Protein AF-A0A7J3UAB7-F1 (afdb_monomer_lite)

Radius of gyration: 34.42 Å; chains: 1; bounding box: 61×31×97 Å

Foldseek 3Di:
DAWAWDDDLFWIFIADQVATPDTDGFPLALQRSLVVVLCVVVLHDDPRNCVCQVVQHEYCDCSCVPRHHHDVDDHPHDDDCVVVVRDPVSVVSSVVVNVVVVVVVVVVVVVVVVVVVVVVLVVLVVVLVVLLVVLLVLVCVQPVNPSPDDLSLVCLQPPDDGPDPDPVSVVSSVVSNVSSVVSVVSVVD

Sequence (189 aa):
MAKYLKTEWCGVFLIDENGVIDKKMFPKNAEEIAERLLAIERGNILEEEKFFEEEKPLVEDRRFSGLYEICEKIPEVEINCEKYGYDKELLREASLILTERMIEKEHGRRERRISQAIYSIDDLLKTINVLNERVYEWYGYFSEGKAKRKNLADFITHKWEIAGKEELDREEEQSLKGIAEAIIKLRDA

pLDDT: mean 86.81, std 10.44, range [52.0, 97.69]

Secondary structure (DSSP, 8-state):
---EEEEETTEEEEE-SSSEEEEEEPPS-HHHHHHHHHHHHTTPPPHHHHTTGGG--EES-GGGBTTBEE-S--------GGGGT--HHHHHHHHHHHHHHHHHHHS-HHHHHHHHHHHHHHHHHHHHHHHHHHHHHHHHHHTTTTT--TTHHHHHHHH------SHHHHHHHHHHHHHHHHHHHHH--

Structure (mmCIF, N/CA/C/O backbone):
data_AF-A0A7J3UAB7-F1
#
_entry.id   AF-A0A7J3UAB7-F1
#
loop_
_atom_site.group_PDB
_atom_site.id
_atom_site.type_symbol
_atom_site.label_atom_id
_atom_site.label_alt_id
_atom_site.label_comp_id
_atom_site.label_asym_id
_atom_site.label_entity_id
_atom_site.label_seq_id
_atom_site.pdbx_PDB_ins_code
_atom_site.Cartn_x
_atom_site.Cartn_y
_atom_site.Cartn_z
_atom_site.occupancy
_atom_site.B_iso_or_equiv
_atom_site.auth_seq_id
_atom_site.auth_comp_id
_atom_site.auth_asym_id
_atom_site.auth_atom_id
_atom_site.pdbx_PDB_model_num
ATOM 1 N N . MET A 1 1 ? -14.866 4.207 39.022 1.00 74.38 1 MET A N 1
ATOM 2 C CA . MET A 1 1 ? -13.940 3.172 38.519 1.00 74.38 1 MET A CA 1
ATOM 3 C C . MET A 1 1 ? -13.362 3.680 37.216 1.00 74.38 1 MET A C 1
ATOM 5 O O . MET A 1 1 ? -14.082 4.384 36.514 1.00 74.38 1 MET A O 1
ATOM 9 N N . ALA A 1 2 ? -12.083 3.417 36.948 1.00 87.69 2 ALA A N 1
ATOM 10 C CA . ALA A 1 2 ? -11.480 3.796 35.676 1.00 87.69 2 ALA A CA 1
ATOM 11 C C . ALA A 1 2 ? -12.146 3.001 34.546 1.00 87.69 2 ALA A C 1
ATOM 13 O O . ALA A 1 2 ? -12.427 1.814 34.710 1.00 87.69 2 ALA A O 1
ATOM 14 N N . LYS A 1 3 ? -12.442 3.681 33.439 1.00 94.31 3 LYS A N 1
ATOM 15 C CA . LYS A 1 3 ? -13.006 3.083 32.230 1.00 94.31 3 LYS A CA 1
ATOM 16 C C . LYS A 1 3 ? -11.933 3.101 31.158 1.00 94.31 3 LYS A C 1
ATOM 18 O O . LYS A 1 3 ? -11.187 4.073 31.070 1.00 94.31 3 LYS A O 1
ATOM 23 N N . TYR A 1 4 ? -11.872 2.057 30.350 1.00 95.19 4 TYR A N 1
ATOM 24 C CA . TYR A 1 4 ? -10.880 1.910 29.296 1.00 95.19 4 TYR A CA 1
ATOM 25 C C . TYR A 1 4 ? -11.569 1.644 27.966 1.00 95.19 4 TYR A C 1
ATOM 27 O O . TYR A 1 4 ? -12.616 0.995 27.929 1.00 95.19 4 TYR A O 1
ATOM 35 N N . LEU A 1 5 ? -10.980 2.131 26.877 1.00 94.75 5 LEU A N 1
ATOM 36 C CA . LEU A 1 5 ? -11.462 1.844 25.530 1.00 94.75 5 LEU A CA 1
ATOM 37 C C . LEU A 1 5 ? -10.628 0.721 24.921 1.00 94.75 5 LEU A C 1
ATOM 39 O O . LEU A 1 5 ? -9.401 0.808 24.863 1.00 94.75 5 LEU A O 1
ATOM 43 N N . LYS A 1 6 ? -11.301 -0.316 24.432 1.00 94.19 6 LYS A N 1
ATOM 44 C CA . LYS A 1 6 ? -10.683 -1.408 23.687 1.00 94.19 6 LYS A CA 1
ATOM 45 C C . LYS A 1 6 ? -11.375 -1.564 22.338 1.00 94.19 6 LYS A C 1
ATOM 47 O O . LYS A 1 6 ? -12.567 -1.862 22.277 1.00 94.19 6 LYS A O 1
ATOM 52 N N . THR A 1 7 ? -10.618 -1.380 21.262 1.00 94.25 7 THR A N 1
ATOM 53 C CA . THR A 1 7 ? -11.096 -1.575 19.888 1.00 94.25 7 THR A CA 1
ATOM 54 C C . THR A 1 7 ? -10.733 -2.980 19.418 1.00 94.25 7 THR A C 1
ATOM 56 O O . THR A 1 7 ? -9.582 -3.394 19.515 1.00 94.25 7 THR A O 1
ATOM 59 N N . GLU A 1 8 ? -11.719 -3.707 18.903 1.00 94.69 8 GLU A N 1
ATOM 60 C CA . GLU A 1 8 ? -11.568 -5.027 18.291 1.00 94.69 8 GLU A CA 1
ATOM 61 C C . GLU A 1 8 ? -12.140 -5.008 16.871 1.00 94.69 8 GLU A C 1
ATOM 63 O O . GLU A 1 8 ? -12.880 -4.103 16.483 1.00 94.69 8 GLU A O 1
ATOM 68 N N . TRP A 1 9 ? -11.848 -6.040 16.079 1.00 94.69 9 TRP A N 1
ATOM 69 C CA . TRP A 1 9 ? -12.282 -6.097 14.677 1.00 94.69 9 TRP A CA 1
ATOM 70 C C . TRP A 1 9 ? -13.809 -6.061 14.483 1.00 94.69 9 TRP A C 1
ATOM 72 O O . TRP A 1 9 ? -14.277 -5.719 13.402 1.00 94.69 9 TRP A O 1
ATOM 82 N N . CYS A 1 10 ? -14.589 -6.416 15.509 1.00 95.75 10 CYS A N 1
ATOM 83 C CA . CYS A 1 10 ? -16.051 -6.428 15.460 1.00 95.75 10 CYS A CA 1
ATOM 84 C C . CYS A 1 10 ? -16.714 -5.172 16.057 1.00 95.75 10 CYS A C 1
ATOM 86 O O . CYS A 1 10 ? -17.930 -5.001 15.922 1.00 95.75 10 CYS A O 1
ATOM 88 N N . GLY A 1 11 ? -15.962 -4.304 16.739 1.00 96.38 11 GLY A N 1
ATOM 89 C CA . GLY A 1 11 ? -16.532 -3.157 17.437 1.00 96.38 11 GLY A CA 1
ATOM 90 C C . GLY A 1 11 ? -15.606 -2.515 18.461 1.00 96.38 11 GLY A C 1
ATOM 91 O O . GLY A 1 11 ? -14.482 -2.953 18.694 1.00 96.38 11 GLY A O 1
ATOM 92 N N . VAL A 1 12 ? -16.128 -1.485 19.116 1.00 96.56 12 VAL A N 1
ATOM 93 C CA . VAL A 1 12 ? -15.464 -0.758 20.197 1.00 96.56 12 VAL A CA 1
ATOM 94 C C . VAL A 1 12 ? -16.132 -1.098 21.521 1.00 96.56 12 VAL A C 1
ATOM 96 O O . VAL A 1 12 ? -17.360 -1.136 21.620 1.00 96.56 12 VAL A O 1
ATOM 99 N N . PHE A 1 13 ? -15.324 -1.343 22.544 1.00 96.25 13 PHE A N 1
ATOM 100 C CA . PHE A 1 13 ? -15.765 -1.806 23.849 1.00 96.25 13 PHE A CA 1
ATOM 101 C C . PHE A 1 13 ? -15.263 -0.870 24.940 1.00 96.25 13 PHE A C 1
ATOM 103 O O . PHE A 1 13 ? -14.082 -0.531 24.993 1.00 96.25 13 PHE A O 1
ATOM 110 N N . LEU A 1 14 ? -16.172 -0.495 25.832 1.00 95.94 14 LEU A N 1
ATOM 111 C CA . LEU A 1 14 ? -15.862 0.200 27.067 1.00 95.94 14 LEU A CA 1
ATOM 112 C C . LEU A 1 14 ? -15.717 -0.847 28.170 1.00 95.94 14 LEU A C 1
ATOM 114 O O . LEU A 1 14 ? -16.660 -1.597 28.436 1.00 95.94 14 LEU A O 1
ATOM 118 N N . ILE A 1 15 ? -14.544 -0.924 28.790 1.00 95.38 15 ILE A N 1
ATOM 119 C CA . ILE A 1 15 ? -14.204 -1.964 29.768 1.00 95.38 15 ILE A CA 1
ATOM 120 C C . ILE A 1 15 ? -13.768 -1.363 31.109 1.00 95.38 15 ILE A C 1
ATOM 122 O O . ILE A 1 15 ? -13.308 -0.223 31.173 1.00 95.38 15 ILE A O 1
ATOM 126 N N . ASP A 1 16 ? -13.894 -2.145 32.175 1.00 93.38 16 ASP A N 1
ATOM 127 C CA . ASP A 1 16 ? -13.242 -1.934 33.471 1.00 93.38 16 ASP A CA 1
ATOM 128 C C . ASP A 1 16 ? -12.450 -3.190 33.883 1.00 93.38 16 ASP A C 1
ATOM 130 O O . ASP A 1 16 ? -12.227 -4.103 33.087 1.00 93.38 16 ASP A O 1
ATOM 134 N N . GLU A 1 17 ? -12.013 -3.243 35.142 1.00 89.19 17 GLU A N 1
ATOM 135 C CA . GLU A 1 17 ? -11.324 -4.401 35.728 1.00 89.19 17 GLU A CA 1
ATOM 136 C C . GLU A 1 17 ? -12.211 -5.657 35.838 1.00 89.19 17 GLU A C 1
ATOM 138 O O . GLU A 1 17 ? -11.691 -6.764 35.963 1.00 89.19 17 GLU A O 1
ATOM 143 N N . ASN A 1 18 ? -13.540 -5.509 35.794 1.00 88.12 18 ASN A N 1
ATOM 144 C CA . ASN A 1 18 ? -14.503 -6.601 35.946 1.00 88.12 18 ASN A CA 1
ATOM 145 C C . ASN A 1 18 ? -14.985 -7.156 34.596 1.00 88.12 18 ASN A C 1
ATOM 147 O O . ASN A 1 18 ? -15.500 -8.276 34.545 1.00 88.12 18 ASN A O 1
ATOM 151 N N . GLY A 1 19 ? -14.843 -6.395 33.508 1.00 90.81 19 GLY A N 1
ATOM 152 C CA . GLY A 1 19 ? -15.162 -6.837 32.155 1.00 90.81 19 GLY A CA 1
ATOM 153 C C . GLY A 1 19 ? -15.699 -5.724 31.258 1.00 90.81 19 GLY A C 1
ATOM 154 O O . GLY A 1 19 ? -15.292 -4.570 31.338 1.00 90.81 19 GLY A O 1
ATOM 155 N N . VAL A 1 20 ? -16.602 -6.091 30.345 1.00 94.25 20 VAL A N 1
ATOM 156 C CA . VAL A 1 20 ? -17.220 -5.154 29.393 1.00 94.25 20 VAL A CA 1
ATOM 157 C C . VAL A 1 20 ? -18.392 -4.431 30.057 1.00 94.25 20 VAL A C 1
ATOM 159 O O . VAL A 1 20 ? -19.360 -5.072 30.462 1.00 94.25 20 VAL A O 1
ATOM 162 N N . ILE A 1 21 ? -18.318 -3.101 30.105 1.00 94.81 21 ILE A N 1
ATOM 163 C CA . ILE A 1 21 ? -19.369 -2.209 30.609 1.00 94.81 21 ILE A CA 1
ATOM 164 C C . ILE A 1 21 ? -20.388 -1.923 29.504 1.00 94.81 21 ILE A C 1
ATOM 166 O O . ILE A 1 21 ? -21.590 -2.084 29.705 1.00 94.81 21 ILE A O 1
ATOM 170 N N . ASP A 1 22 ? -19.902 -1.503 28.334 1.00 95.00 22 ASP A N 1
ATOM 171 C CA . ASP A 1 22 ? -20.725 -1.133 27.183 1.00 95.00 22 ASP A CA 1
ATOM 172 C C . ASP A 1 22 ? -19.981 -1.400 25.864 1.00 95.00 22 ASP A C 1
ATOM 174 O O . ASP A 1 22 ? -18.778 -1.677 25.852 1.00 95.00 22 ASP A O 1
ATOM 178 N N . LYS A 1 23 ? -20.700 -1.381 24.739 1.00 95.62 23 LYS A N 1
ATOM 179 C CA . LYS A 1 23 ? -20.147 -1.686 23.418 1.00 95.62 23 LYS A CA 1
ATOM 180 C C . LYS A 1 23 ? -20.863 -0.964 22.284 1.00 95.62 23 LYS A C 1
ATOM 182 O O . LYS A 1 23 ? -22.089 -0.876 22.239 1.00 95.62 23 LYS A O 1
ATOM 187 N N . LYS A 1 24 ? -20.079 -0.562 21.289 1.00 96.75 24 LYS A N 1
ATOM 188 C CA . LYS A 1 24 ? -20.545 -0.056 20.005 1.00 96.75 24 LYS A CA 1
ATOM 189 C C . LYS A 1 24 ? -20.059 -0.989 18.901 1.00 96.75 24 LYS A C 1
ATOM 191 O O . LYS A 1 24 ? -18.879 -1.030 18.571 1.00 96.75 24 LYS A O 1
ATOM 196 N N . MET A 1 25 ? -20.986 -1.764 18.351 1.00 96.44 25 MET A N 1
ATOM 197 C CA . MET A 1 25 ? -20.676 -2.772 17.337 1.00 96.44 25 MET A CA 1
ATOM 198 C C . MET A 1 25 ? -20.596 -2.160 15.937 1.00 96.44 25 MET A C 1
ATOM 200 O O . MET A 1 25 ? -21.363 -1.250 15.617 1.00 96.44 25 MET A O 1
ATOM 204 N N . PHE A 1 26 ? -19.716 -2.697 15.091 1.00 96.81 26 PHE A N 1
ATOM 205 C CA . PHE A 1 26 ? -19.639 -2.316 13.678 1.00 96.81 26 PHE A CA 1
ATOM 206 C C . PHE A 1 26 ? -20.812 -2.891 12.876 1.00 96.81 26 PHE A C 1
ATOM 208 O O . PHE A 1 26 ? -21.413 -3.882 13.289 1.00 96.81 26 PHE A O 1
ATOM 215 N N . PRO A 1 27 ? -21.155 -2.344 11.702 1.00 95.81 27 PRO A N 1
ATOM 216 C CA . PRO A 1 27 ? -22.068 -3.018 10.787 1.00 95.81 27 PRO A CA 1
ATOM 217 C C . PRO A 1 27 ? -21.572 -4.438 10.474 1.00 95.81 27 PRO A C 1
ATOM 219 O O . PRO A 1 27 ? -20.384 -4.650 10.241 1.00 95.81 27 PRO A O 1
ATOM 222 N N . LYS A 1 28 ? -22.477 -5.425 10.470 1.00 95.25 28 LYS A N 1
ATOM 223 C CA . LYS A 1 28 ? -22.162 -6.825 10.124 1.00 95.25 28 LYS A CA 1
ATOM 224 C C . LYS A 1 28 ? -22.025 -7.004 8.613 1.00 95.25 28 LYS A C 1
ATOM 226 O O . LYS A 1 28 ? -22.798 -7.720 7.985 1.00 95.25 28 LYS A O 1
ATOM 231 N N . ASN A 1 29 ? -21.078 -6.286 8.037 1.00 96.62 29 ASN A N 1
ATOM 232 C CA . ASN A 1 29 ? -20.767 -6.284 6.622 1.00 96.62 29 ASN A CA 1
ATOM 233 C C . ASN A 1 29 ? -19.240 -6.227 6.471 1.00 96.62 29 ASN A C 1
ATOM 235 O O . ASN A 1 29 ? -18.570 -5.474 7.180 1.00 96.62 29 ASN A O 1
ATOM 239 N N . ALA A 1 30 ? -18.698 -7.061 5.586 1.00 97.00 30 ALA A N 1
ATOM 240 C CA . ALA A 1 30 ? -17.260 -7.238 5.451 1.00 97.00 30 ALA A CA 1
ATOM 241 C C . ALA A 1 30 ? -16.563 -5.967 4.942 1.00 97.00 30 ALA A C 1
ATOM 243 O O . ALA A 1 30 ? -15.499 -5.611 5.450 1.00 97.00 30 ALA A O 1
ATOM 244 N N . GLU A 1 31 ? -17.173 -5.249 3.997 1.00 97.06 31 GLU A N 1
ATOM 245 C CA . GLU A 1 31 ? -16.646 -3.999 3.451 1.00 97.06 31 GLU A CA 1
ATOM 246 C C . GLU A 1 31 ? -16.547 -2.911 4.524 1.00 97.06 31 GLU A C 1
ATOM 248 O O . GLU A 1 31 ? -15.501 -2.278 4.664 1.00 97.06 31 GLU A O 1
ATOM 253 N N . GLU A 1 32 ? -17.607 -2.729 5.311 1.00 97.19 32 GLU A N 1
ATOM 254 C CA . GLU A 1 32 ? -17.692 -1.761 6.411 1.00 97.19 32 GLU A CA 1
ATOM 255 C C . GLU A 1 32 ? -16.660 -2.051 7.513 1.00 97.19 32 GLU A C 1
ATOM 257 O O . GLU A 1 32 ? -16.026 -1.133 8.047 1.00 97.19 32 GLU A O 1
ATOM 262 N N . ILE A 1 33 ? -16.457 -3.327 7.851 1.00 97.44 33 ILE A N 1
ATOM 263 C CA . ILE A 1 33 ? -15.420 -3.745 8.804 1.00 97.44 33 ILE A CA 1
ATOM 264 C C . ILE A 1 33 ? -14.034 -3.455 8.220 1.00 97.44 33 ILE A C 1
ATOM 266 O O . ILE A 1 33 ? -13.197 -2.855 8.894 1.00 97.44 33 ILE A O 1
ATOM 270 N N . ALA A 1 34 ? -13.796 -3.813 6.956 1.00 97.06 34 ALA A N 1
ATOM 271 C CA . ALA A 1 34 ? -12.527 -3.553 6.286 1.00 97.06 34 ALA A CA 1
ATOM 272 C C . ALA A 1 34 ? -12.205 -2.050 6.212 1.00 97.06 34 ALA A C 1
ATOM 274 O O . ALA A 1 34 ? -11.047 -1.669 6.376 1.00 97.06 34 ALA A O 1
ATOM 275 N N . GLU A 1 35 ? -13.199 -1.178 6.001 1.00 95.94 35 GLU A N 1
ATOM 276 C CA . GLU A 1 35 ? -13.008 0.283 6.036 1.00 95.94 35 GLU A CA 1
ATOM 277 C C . GLU A 1 35 ?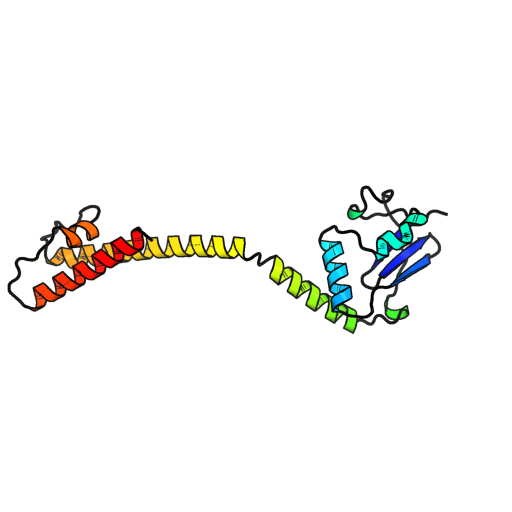 -12.540 0.779 7.402 1.00 95.94 35 GLU A C 1
ATOM 279 O O . GLU A 1 35 ? -11.617 1.592 7.477 1.00 95.94 35 GLU A O 1
ATOM 284 N N . ARG A 1 36 ? -13.126 0.262 8.483 1.00 97.00 36 ARG A N 1
ATOM 285 C CA . ARG A 1 36 ? -12.750 0.630 9.855 1.00 97.00 36 ARG A CA 1
ATOM 286 C C . ARG A 1 36 ? -11.364 0.128 10.218 1.00 97.00 36 ARG A C 1
ATOM 288 O O . ARG A 1 36 ? -10.563 0.897 10.740 1.00 97.00 36 ARG A O 1
ATOM 295 N N . LEU A 1 37 ? -11.051 -1.124 9.885 1.00 95.56 37 LEU A N 1
ATOM 296 C CA . LEU A 1 37 ? -9.712 -1.682 10.079 1.00 95.56 37 LEU A CA 1
ATOM 297 C C . LEU A 1 37 ? -8.656 -0.870 9.316 1.00 95.56 37 LEU A C 1
ATOM 299 O O . LEU A 1 37 ? -7.607 -0.542 9.866 1.00 95.56 37 LEU A O 1
ATOM 303 N N . LEU A 1 38 ? -8.965 -0.463 8.083 1.00 94.12 38 LEU A N 1
ATOM 304 C CA . LEU A 1 38 ? -8.095 0.389 7.272 1.00 94.12 38 LEU A CA 1
ATOM 305 C C . LEU A 1 38 ? -7.951 1.804 7.852 1.00 94.12 38 LEU A C 1
ATOM 307 O O . LEU A 1 38 ? -6.892 2.421 7.747 1.00 94.12 38 LEU A O 1
ATOM 311 N N . ALA A 1 39 ? -9.009 2.355 8.445 1.00 93.12 39 ALA A N 1
ATOM 312 C CA . ALA A 1 39 ? -8.953 3.643 9.126 1.00 93.12 39 ALA A CA 1
ATOM 313 C C . ALA A 1 39 ? -8.081 3.573 10.392 1.00 93.12 39 ALA A C 1
ATOM 315 O O . ALA A 1 39 ? -7.252 4.465 10.586 1.00 93.12 39 ALA A O 1
ATOM 316 N N . ILE A 1 40 ? -8.202 2.496 11.178 1.00 92.56 40 ILE A N 1
ATOM 317 C CA . ILE A 1 40 ? -7.353 2.216 12.344 1.00 92.56 40 ILE A CA 1
ATOM 318 C C . ILE A 1 40 ? -5.880 2.154 11.934 1.00 92.56 40 ILE A C 1
ATOM 320 O O . ILE A 1 40 ? -5.055 2.874 12.495 1.00 92.56 40 ILE A O 1
ATOM 324 N N . GLU A 1 41 ? -5.559 1.362 10.909 1.00 89.12 41 GLU A N 1
ATOM 325 C CA . GLU A 1 41 ? -4.196 1.211 10.383 1.00 89.12 41 GLU A CA 1
ATOM 326 C C . GLU A 1 41 ? -3.586 2.559 9.956 1.00 89.12 41 GLU A C 1
ATOM 328 O O . GLU A 1 41 ? -2.406 2.828 10.171 1.00 89.12 41 GLU A O 1
ATOM 333 N N . ARG A 1 42 ? -4.410 3.457 9.402 1.00 88.31 42 ARG A N 1
ATOM 334 C CA . ARG A 1 42 ? -3.993 4.794 8.951 1.00 88.31 42 ARG A CA 1
ATOM 335 C C . ARG A 1 42 ? -3.858 5.828 10.065 1.00 88.31 42 ARG A C 1
ATOM 337 O O . ARG A 1 42 ? -3.511 6.970 9.769 1.00 88.31 42 ARG A O 1
ATOM 344 N N . GLY A 1 43 ? -4.143 5.470 11.312 1.00 90.62 43 GLY A N 1
ATOM 345 C CA . GLY A 1 43 ? -4.081 6.409 12.425 1.00 90.62 43 GLY A CA 1
ATOM 346 C C . GLY A 1 43 ? -5.348 7.242 12.629 1.00 90.62 43 GLY A C 1
ATOM 347 O O . GLY A 1 43 ? -5.330 8.161 13.442 1.00 90.62 43 GLY A O 1
ATOM 348 N N . ASN A 1 44 ? -6.436 6.956 11.910 1.00 92.19 44 ASN A N 1
ATOM 349 C CA . ASN A 1 44 ? -7.688 7.693 12.065 1.00 92.19 44 ASN A CA 1
ATOM 350 C C . ASN A 1 44 ? -8.468 7.192 13.288 1.00 92.19 44 ASN A C 1
ATOM 352 O O . ASN A 1 44 ? -8.383 6.017 13.654 1.00 92.19 44 ASN A O 1
ATOM 356 N N . ILE A 1 45 ? -9.256 8.092 13.878 1.00 93.06 45 ILE A N 1
ATOM 357 C CA . ILE A 1 45 ? -10.189 7.794 14.970 1.00 93.06 45 ILE A CA 1
ATOM 358 C C . ILE A 1 45 ? -11.559 7.474 14.366 1.00 93.06 45 ILE A C 1
ATOM 360 O O . ILE A 1 45 ? -12.062 8.239 13.537 1.00 93.06 45 ILE A O 1
ATOM 364 N N . LEU A 1 46 ? -12.156 6.358 14.777 1.00 94.69 46 LEU A N 1
ATOM 365 C CA . LEU A 1 46 ? -13.464 5.902 14.309 1.00 94.69 46 LEU A CA 1
ATOM 366 C C . LEU A 1 46 ? -14.614 6.651 14.995 1.00 94.69 46 LEU A C 1
ATOM 368 O O . LEU A 1 46 ? -14.494 7.126 16.124 1.00 94.69 46 LEU A O 1
ATOM 372 N N . GLU A 1 47 ? -15.776 6.693 14.346 1.00 93.56 47 GLU A N 1
ATOM 373 C CA . GLU A 1 47 ? -16.993 7.260 14.947 1.00 93.56 47 GLU A CA 1
ATOM 374 C C . GLU A 1 47 ? -17.487 6.416 16.133 1.00 93.56 47 GLU A C 1
ATOM 376 O O . GLU A 1 47 ? -17.968 6.951 17.130 1.00 93.56 47 GLU A O 1
ATOM 381 N N . GLU A 1 48 ? -17.312 5.094 16.078 1.00 94.50 48 GLU A N 1
ATOM 382 C CA . GLU A 1 48 ? -17.618 4.200 17.194 1.00 94.50 48 GLU A CA 1
ATOM 383 C C . GLU A 1 48 ? -16.693 4.404 18.399 1.00 94.50 48 GLU A C 1
ATOM 385 O O . GLU A 1 48 ? -17.100 4.125 19.523 1.00 94.50 48 GLU A O 1
ATOM 390 N N . GLU A 1 49 ? -15.473 4.904 18.182 1.00 93.81 49 GLU A N 1
ATOM 391 C CA . GLU A 1 49 ? -14.553 5.259 19.267 1.00 93.81 49 GLU A CA 1
ATOM 392 C C . GLU A 1 49 ? -15.008 6.565 19.932 1.00 93.81 49 GLU A C 1
ATOM 394 O O . GLU A 1 49 ? -15.130 6.621 21.155 1.00 93.81 49 GLU A O 1
ATOM 399 N N . LYS A 1 50 ? -15.394 7.570 19.131 1.00 92.88 50 LYS A N 1
ATOM 400 C CA . LYS A 1 50 ? -15.947 8.846 19.623 1.00 92.88 50 LYS A CA 1
ATOM 401 C C . LYS A 1 50 ? -17.266 8.693 20.376 1.00 92.88 50 LYS A C 1
ATOM 403 O O . LYS A 1 50 ? -17.576 9.518 21.229 1.00 92.88 50 LYS A O 1
ATOM 408 N N . PHE A 1 51 ? -18.037 7.639 20.104 1.00 93.25 51 PHE A N 1
ATOM 409 C CA . PHE A 1 51 ? -19.289 7.360 20.814 1.00 93.25 51 PHE A CA 1
ATOM 410 C C . PHE A 1 51 ? -19.116 7.330 22.345 1.00 93.25 51 PHE A C 1
ATOM 412 O O . PHE A 1 51 ? -20.044 7.677 23.070 1.00 93.25 51 PHE A O 1
ATOM 419 N N . PHE A 1 52 ? -17.928 6.965 22.834 1.00 93.06 52 PHE A N 1
ATOM 420 C CA . PHE A 1 52 ? -17.611 6.888 24.261 1.00 93.06 52 PHE A CA 1
ATOM 421 C C . PHE A 1 52 ? -16.892 8.131 24.811 1.00 93.06 52 PHE A C 1
ATOM 423 O O . PHE A 1 52 ? -16.326 8.081 25.900 1.00 93.06 52 PHE A O 1
ATOM 430 N N . GLU A 1 53 ? -16.898 9.259 24.098 1.00 90.12 53 GLU A N 1
ATOM 431 C CA . GLU A 1 53 ? -16.163 10.463 24.506 1.00 90.12 53 GLU A CA 1
ATOM 432 C C . GLU A 1 53 ? -16.616 11.035 25.858 1.00 90.12 53 GLU A C 1
ATOM 434 O O . GLU A 1 53 ? -15.779 11.428 26.674 1.00 90.12 53 GLU A O 1
ATOM 439 N N . GLU A 1 54 ? -17.921 11.008 26.147 1.00 89.75 54 GLU A N 1
ATOM 440 C CA . GLU A 1 54 ? -18.471 11.484 27.427 1.00 89.75 54 GLU A CA 1
ATOM 441 C C . GLU A 1 54 ? -17.948 10.689 28.631 1.00 89.75 54 GLU A C 1
ATOM 443 O O . GLU A 1 54 ? -17.827 11.229 29.734 1.00 89.75 54 GLU A O 1
ATOM 448 N N . GLU A 1 55 ? -17.585 9.425 28.409 1.00 90.19 55 GLU A N 1
ATOM 449 C CA . GLU A 1 55 ? -17.099 8.516 29.444 1.00 90.19 55 GLU A CA 1
ATOM 450 C C . GLU A 1 55 ? -15.631 8.742 29.802 1.00 90.19 55 GLU A C 1
ATOM 452 O O . GLU A 1 55 ? -15.160 8.199 30.804 1.00 90.19 55 GLU A O 1
ATOM 457 N N . LYS A 1 56 ? -14.923 9.555 29.003 1.00 90.56 56 LYS A N 1
ATOM 458 C CA . LYS A 1 56 ? -13.500 9.891 29.158 1.00 90.56 56 LYS A CA 1
ATOM 459 C C . LYS A 1 56 ? -12.638 8.653 29.448 1.00 90.56 56 LYS A C 1
ATOM 461 O O . LYS A 1 56 ? -11.985 8.594 30.495 1.00 90.56 56 LYS A O 1
ATOM 466 N N . PRO A 1 57 ? -12.663 7.640 28.563 1.00 92.88 57 PRO A N 1
ATOM 467 C CA . PRO A 1 57 ? -11.929 6.410 28.788 1.00 92.88 57 PRO A CA 1
ATOM 468 C C . PRO A 1 57 ? -10.417 6.638 28.712 1.00 92.88 57 PRO A C 1
ATOM 470 O O . PRO A 1 57 ? -9.932 7.482 27.960 1.00 92.88 57 PRO A O 1
ATOM 473 N N . LEU A 1 58 ? -9.675 5.827 29.459 1.00 92.56 58 LEU A N 1
ATOM 474 C CA . LEU A 1 58 ? -8.237 5.668 29.301 1.00 92.56 58 LEU A CA 1
ATOM 475 C C . LEU A 1 58 ? -7.946 4.761 28.105 1.00 92.56 58 LEU A C 1
ATOM 477 O O . LEU A 1 58 ? -8.640 3.765 27.875 1.00 92.56 58 LEU A O 1
ATOM 481 N N . VAL A 1 59 ? -6.903 5.091 27.354 1.00 92.94 59 VAL A N 1
ATOM 482 C CA . VAL A 1 59 ? -6.531 4.359 26.139 1.00 92.94 59 VAL A CA 1
ATOM 483 C C . VAL A 1 59 ? -5.038 4.074 26.098 1.00 92.94 59 VAL A C 1
ATOM 485 O O . VAL A 1 59 ? -4.227 4.882 26.535 1.00 92.94 59 VAL A O 1
ATOM 488 N N . GLU A 1 60 ? -4.655 2.922 25.560 1.00 90.75 60 GLU A N 1
ATOM 489 C CA . GLU A 1 60 ? -3.241 2.577 25.340 1.00 90.75 60 GLU A CA 1
ATOM 490 C C . GLU A 1 60 ? -2.744 3.061 23.968 1.00 90.75 60 GLU A C 1
ATOM 492 O O . GLU A 1 60 ? -1.572 3.389 23.780 1.00 90.75 60 GLU A O 1
ATOM 497 N N . ASP A 1 61 ? -3.652 3.144 22.995 1.00 87.94 61 ASP A N 1
ATOM 498 C CA . ASP A 1 61 ? -3.314 3.480 21.620 1.00 87.94 61 ASP A CA 1
ATOM 499 C C . ASP A 1 61 ? -2.987 4.975 21.460 1.00 87.94 61 ASP A C 1
ATOM 501 O O . ASP A 1 61 ? -3.782 5.869 21.761 1.00 87.94 61 ASP A O 1
ATOM 505 N N . ARG A 1 62 ? -1.799 5.254 20.916 1.00 87.56 62 ARG A N 1
ATOM 506 C CA . ARG A 1 62 ? -1.306 6.616 20.682 1.00 87.56 62 ARG A CA 1
ATOM 507 C C . ARG A 1 62 ? -2.120 7.390 19.648 1.00 87.56 62 ARG A C 1
ATOM 509 O O . ARG A 1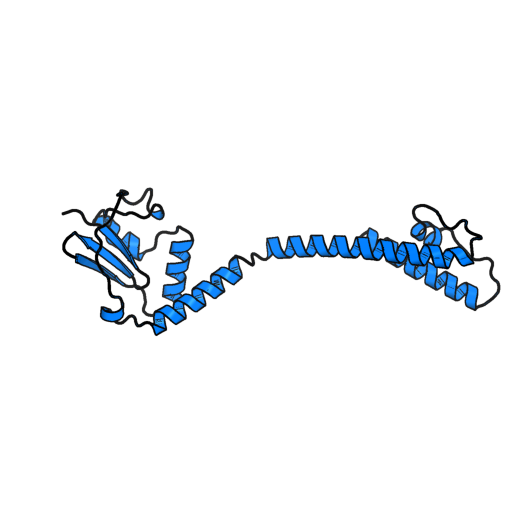 62 ? -2.028 8.617 19.644 1.00 87.56 62 ARG A O 1
ATOM 516 N N . ARG A 1 63 ? -2.911 6.725 18.794 1.00 90.31 63 ARG A N 1
ATOM 517 C CA . ARG A 1 63 ? -3.805 7.383 17.818 1.00 90.31 63 ARG A CA 1
ATOM 518 C C . ARG A 1 63 ? -4.774 8.364 18.479 1.00 90.31 63 ARG A C 1
ATOM 520 O O . ARG A 1 63 ? -5.170 9.344 17.861 1.00 90.31 63 ARG A O 1
ATOM 527 N N . PHE A 1 64 ? -5.104 8.139 19.746 1.00 88.94 64 PHE A N 1
ATOM 528 C CA . PHE A 1 64 ? -5.985 9.002 20.526 1.00 88.94 64 PHE A CA 1
ATOM 529 C C . PHE A 1 64 ? -5.280 10.183 21.200 1.00 88.94 64 PHE A C 1
ATOM 531 O O . PHE A 1 64 ? -5.914 10.894 21.982 1.00 88.94 64 PHE A O 1
ATOM 538 N N . SER A 1 65 ? -3.987 10.405 20.938 1.00 80.31 65 SER A N 1
ATOM 539 C CA . SER A 1 65 ? -3.245 11.533 21.501 1.00 80.31 65 SER A CA 1
ATOM 540 C C . SER A 1 65 ? -3.941 12.851 21.142 1.00 80.31 65 SER A C 1
ATOM 542 O O . SER A 1 65 ? -3.961 13.265 19.985 1.00 80.31 65 SER A O 1
ATOM 544 N N . GLY A 1 66 ? -4.557 13.486 22.144 1.00 82.25 66 GLY A N 1
ATOM 545 C CA . GLY A 1 66 ? -5.337 14.720 21.997 1.00 82.25 66 GLY A CA 1
ATOM 546 C C . GLY A 1 66 ? -6.849 14.568 22.200 1.00 82.25 66 GLY A C 1
ATOM 547 O O . GLY A 1 66 ? -7.498 15.580 22.446 1.00 82.25 66 GLY A O 1
ATOM 548 N N . LEU A 1 67 ? -7.395 13.346 22.155 1.00 86.00 67 LEU A N 1
ATOM 549 C CA . LEU A 1 67 ? -8.810 13.070 22.444 1.00 86.00 67 LEU A CA 1
ATOM 550 C C . LEU A 1 67 ? -9.003 12.437 23.829 1.00 86.00 67 LEU A C 1
ATOM 552 O O . LEU A 1 67 ? -9.880 12.854 24.581 1.00 86.00 67 LEU A O 1
ATOM 556 N N . TYR A 1 68 ? -8.154 11.469 24.183 1.00 90.19 68 TYR A N 1
ATOM 557 C CA . TYR A 1 68 ? -8.234 10.731 25.446 1.00 90.19 68 TYR A CA 1
ATOM 558 C C . TYR A 1 68 ? -6.912 10.760 26.215 1.00 90.19 68 TYR A C 1
ATOM 560 O O . TYR A 1 68 ? -5.847 11.039 25.658 1.00 90.19 68 TYR A O 1
ATOM 568 N N . GLU A 1 69 ? -6.989 10.474 27.516 1.00 88.94 69 GLU A N 1
ATOM 569 C CA . GLU A 1 69 ? -5.811 10.318 28.366 1.00 88.94 69 GLU A CA 1
ATOM 570 C C . GLU A 1 69 ? -5.168 8.946 28.121 1.00 88.94 69 GLU A C 1
ATOM 572 O O . GLU A 1 69 ? -5.835 7.908 28.135 1.00 88.94 69 GLU A O 1
ATOM 577 N N . ILE A 1 70 ? -3.858 8.956 27.860 1.00 91.50 70 ILE A N 1
ATOM 578 C CA . ILE A 1 70 ? -3.101 7.748 27.531 1.00 91.50 70 ILE A CA 1
ATOM 579 C C . ILE A 1 70 ? -2.647 7.064 28.822 1.00 91.50 70 ILE A C 1
ATOM 581 O O . ILE A 1 70 ? -2.048 7.704 29.686 1.00 91.50 70 ILE A O 1
ATOM 585 N N . CYS A 1 71 ? -2.873 5.756 28.927 1.00 91.19 71 CYS A N 1
ATOM 586 C CA . CYS A 1 71 ? -2.368 4.918 30.013 1.00 91.19 71 CYS A CA 1
ATOM 587 C C . CYS A 1 71 ? -1.315 3.918 29.515 1.00 91.19 71 CYS A C 1
ATOM 589 O O . CYS A 1 71 ? -1.295 3.560 28.341 1.00 91.19 71 CYS A O 1
ATOM 591 N N . GLU A 1 72 ? -0.463 3.426 30.420 1.00 87.69 72 GLU A N 1
ATOM 592 C CA . GLU A 1 72 ? 0.567 2.434 30.068 1.00 87.69 72 GLU A CA 1
ATOM 593 C C . GLU A 1 72 ? -0.013 1.072 29.680 1.00 87.69 72 GLU A C 1
ATOM 595 O O . GLU A 1 72 ? 0.567 0.385 28.846 1.00 87.69 72 GLU A O 1
ATOM 600 N N . LYS A 1 73 ? -1.126 0.664 30.303 1.00 88.81 73 LYS A N 1
ATOM 601 C CA . LYS A 1 73 ? -1.742 -0.642 30.066 1.00 88.81 73 LYS A CA 1
ATOM 602 C C . LYS A 1 73 ? -3.232 -0.622 30.399 1.00 88.81 73 LYS A C 1
ATOM 604 O O . LYS A 1 73 ? -3.614 -0.163 31.476 1.00 88.81 73 LYS A O 1
ATOM 609 N N . ILE A 1 74 ? -4.053 -1.174 29.506 1.00 90.81 74 ILE A N 1
ATOM 610 C CA . ILE A 1 74 ? -5.471 -1.459 29.777 1.00 90.81 74 ILE A CA 1
ATOM 611 C C . ILE A 1 74 ? -5.651 -2.858 30.406 1.00 90.81 74 ILE A C 1
ATOM 613 O O . ILE A 1 74 ? -4.815 -3.742 30.187 1.00 90.81 74 ILE A O 1
ATOM 617 N N . PRO A 1 75 ? -6.732 -3.109 31.168 1.00 90.44 75 PRO A N 1
ATOM 618 C CA . PRO A 1 75 ? -7.048 -4.443 31.675 1.00 90.44 75 PRO A CA 1
ATOM 619 C C . PRO A 1 75 ? -7.170 -5.487 30.555 1.00 90.44 75 PRO A C 1
ATOM 621 O O . PRO A 1 75 ? -7.781 -5.245 29.511 1.00 90.44 75 PRO A O 1
ATOM 624 N N . GLU A 1 76 ? -6.626 -6.684 30.787 1.00 88.38 76 GLU A N 1
ATOM 625 C CA . GLU A 1 76 ? -6.743 -7.810 29.856 1.00 88.38 76 GLU A CA 1
ATOM 626 C C . GLU A 1 76 ? -8.134 -8.448 29.962 1.00 88.38 76 GLU A C 1
ATOM 628 O O . GLU A 1 76 ? -8.352 -9.423 30.678 1.00 88.38 76 GLU A O 1
ATOM 633 N N . VAL A 1 77 ? -9.094 -7.877 29.235 1.00 89.69 77 VAL A N 1
ATOM 634 C CA . VAL A 1 77 ? -10.448 -8.425 29.092 1.00 89.69 77 VAL A CA 1
ATOM 635 C C . VAL A 1 77 ? -10.552 -9.175 27.766 1.00 89.69 77 VAL A C 1
ATOM 637 O O . VAL A 1 77 ? -10.352 -8.597 26.691 1.00 89.69 77 VAL A O 1
ATOM 640 N N . GLU A 1 78 ? -10.869 -10.469 27.828 1.00 88.25 78 GLU A N 1
ATOM 641 C CA . GLU A 1 78 ? -11.114 -11.285 26.638 1.00 88.25 78 GLU A CA 1
ATOM 642 C C . GLU A 1 78 ? -12.466 -10.919 26.012 1.00 88.25 78 GLU A C 1
ATOM 644 O O . GLU A 1 78 ? -13.526 -11.043 26.633 1.00 88.25 78 GLU A O 1
ATOM 649 N N . ILE A 1 79 ? -12.435 -10.480 24.754 1.00 90.38 79 ILE A N 1
ATOM 650 C CA . ILE A 1 79 ? -13.625 -10.103 23.995 1.00 90.38 79 ILE A CA 1
ATOM 651 C C . ILE A 1 79 ? -13.823 -11.137 22.896 1.00 90.38 79 ILE A C 1
ATOM 653 O O . ILE A 1 79 ? -13.065 -11.211 21.934 1.00 90.38 79 ILE A O 1
ATOM 657 N N . ASN A 1 80 ? -14.874 -11.942 23.035 1.00 91.69 80 ASN A N 1
ATOM 658 C CA . ASN A 1 80 ? -15.234 -12.922 22.021 1.00 91.69 80 ASN A CA 1
ATOM 659 C C . ASN A 1 80 ? -16.304 -12.342 21.082 1.00 91.69 80 ASN A C 1
ATOM 661 O O . ASN A 1 80 ? -17.481 -12.270 21.439 1.00 91.69 80 ASN A O 1
ATOM 665 N N . CYS A 1 81 ? -15.886 -11.965 19.872 1.00 92.06 81 CYS A N 1
ATOM 666 C CA . CYS A 1 81 ? -16.757 -11.424 18.827 1.00 92.06 81 CYS A CA 1
ATOM 667 C C . CYS A 1 81 ? -17.853 -12.407 18.358 1.00 92.06 81 CYS A C 1
ATOM 669 O O . CYS A 1 81 ? -18.954 -11.967 18.012 1.00 92.06 81 CYS A O 1
ATOM 671 N N . GLU A 1 82 ? -17.629 -13.726 18.436 1.00 92.50 82 GLU A N 1
ATOM 672 C CA . GLU A 1 82 ? -18.634 -14.736 18.061 1.00 92.50 82 GLU A CA 1
ATOM 673 C C . GLU A 1 82 ? -19.875 -14.653 18.961 1.00 92.50 82 GLU A C 1
ATOM 675 O O . GLU A 1 82 ? -20.998 -14.825 18.484 1.00 92.50 82 GLU A O 1
ATOM 680 N N . LYS A 1 83 ? -19.712 -14.270 20.240 1.00 92.62 83 LYS A N 1
ATOM 681 C CA . LYS A 1 83 ? -20.839 -14.049 21.172 1.00 92.62 83 LYS A CA 1
ATOM 682 C C . LYS A 1 83 ? -21.776 -12.925 20.721 1.00 92.62 83 LYS A C 1
ATOM 684 O O . LYS A 1 83 ? -22.928 -12.884 21.143 1.00 92.62 83 LYS A O 1
ATOM 689 N N . TYR A 1 84 ? -21.302 -12.028 19.859 1.00 91.75 84 TYR A N 1
ATOM 690 C CA . TYR A 1 84 ? -22.087 -10.934 19.288 1.00 91.75 84 TYR A CA 1
ATOM 691 C C . TYR A 1 84 ? -22.580 -11.242 17.865 1.00 91.75 84 TYR A C 1
ATOM 693 O O . TYR A 1 84 ? -23.153 -10.380 17.193 1.00 91.75 84 TYR A O 1
ATOM 701 N N . GLY A 1 85 ? -22.398 -12.483 17.405 1.00 92.50 85 GLY A N 1
ATOM 702 C CA . GLY A 1 85 ? -22.788 -12.956 16.081 1.00 92.50 85 GLY A CA 1
ATOM 703 C C . GLY A 1 85 ? -21.902 -12.410 14.966 1.00 92.50 85 GLY A C 1
ATOM 704 O O . GLY A 1 85 ? -22.432 -12.077 13.908 1.00 92.50 85 GLY A O 1
ATOM 705 N N . TYR A 1 86 ? -20.607 -12.251 15.243 1.00 95.75 86 TYR A N 1
ATOM 706 C CA . TYR A 1 86 ? -19.564 -12.014 14.250 1.00 95.75 86 TYR A CA 1
ATOM 707 C C . TYR A 1 86 ? -18.761 -13.301 14.127 1.00 95.75 86 TYR A C 1
ATOM 709 O O . TYR A 1 86 ? -17.988 -13.643 15.022 1.00 95.75 86 TYR A O 1
ATOM 717 N N . ASP A 1 87 ? -19.003 -14.048 13.059 1.00 94.31 87 ASP A N 1
ATOM 718 C CA . ASP A 1 87 ? -18.319 -15.310 12.823 1.00 94.31 87 ASP A CA 1
ATOM 719 C C . ASP A 1 87 ? -16.945 -15.109 12.164 1.00 94.31 87 ASP A C 1
ATOM 721 O O . ASP A 1 87 ? -16.555 -14.015 11.745 1.00 94.31 87 ASP A O 1
ATOM 725 N N . LYS A 1 88 ? -16.181 -16.198 12.091 1.00 93.81 88 LYS A N 1
ATOM 726 C CA . LYS A 1 88 ? -14.848 -16.198 11.482 1.00 93.81 88 LYS A CA 1
ATOM 727 C C . LYS A 1 88 ? -14.877 -16.006 9.967 1.00 93.81 88 LYS A C 1
ATOM 729 O O . LYS A 1 88 ? -13.880 -15.541 9.421 1.00 93.81 88 LYS A O 1
ATOM 734 N N . GLU A 1 89 ? -15.975 -16.351 9.295 1.00 96.19 89 GLU A N 1
ATOM 735 C CA . GLU A 1 89 ? -16.096 -16.142 7.848 1.00 96.19 89 GLU A CA 1
ATOM 736 C C . GLU A 1 89 ? -16.169 -14.651 7.526 1.00 96.19 89 GLU A C 1
ATOM 738 O O . GLU A 1 89 ? -15.444 -14.187 6.650 1.00 96.19 89 GLU A O 1
ATOM 743 N N . LEU A 1 90 ? -16.925 -13.883 8.310 1.00 96.50 90 LEU A N 1
ATOM 744 C CA . LEU A 1 90 ? -17.005 -12.432 8.182 1.00 96.50 90 LEU A CA 1
ATOM 745 C C . LEU A 1 90 ? -15.643 -11.761 8.411 1.00 96.50 90 LEU A C 1
ATOM 747 O O . LEU A 1 90 ? -15.252 -10.874 7.652 1.00 96.50 90 LEU A O 1
ATOM 751 N N . LEU A 1 91 ? -14.887 -12.202 9.425 1.00 96.12 91 LEU A N 1
ATOM 752 C CA . LEU A 1 91 ? -13.523 -11.710 9.649 1.00 96.12 91 LEU A CA 1
ATOM 753 C C . LEU A 1 91 ? -12.606 -12.045 8.469 1.00 96.12 91 LEU A C 1
ATOM 755 O O . LEU A 1 91 ? -11.812 -11.203 8.045 1.00 96.12 91 LEU A O 1
ATOM 759 N N . ARG A 1 92 ? -12.701 -13.266 7.932 1.00 97.06 92 ARG A N 1
ATOM 760 C CA . ARG A 1 92 ? -11.901 -13.697 6.782 1.00 97.06 92 ARG A CA 1
ATOM 761 C C . ARG A 1 92 ? -12.202 -12.833 5.560 1.00 97.06 92 ARG A C 1
ATOM 763 O O . ARG A 1 92 ? -11.269 -12.372 4.909 1.00 97.06 92 ARG A O 1
ATOM 770 N N . GLU A 1 93 ? -13.476 -12.592 5.272 1.00 97.69 93 GLU A N 1
ATOM 771 C CA . GLU A 1 93 ? -13.919 -11.755 4.157 1.00 97.69 93 GLU A CA 1
ATOM 772 C C . GLU A 1 93 ? -13.427 -10.308 4.305 1.00 97.69 93 GLU A C 1
ATOM 774 O O . GLU A 1 93 ? -12.764 -9.789 3.406 1.00 97.69 93 GLU A O 1
ATOM 779 N N . ALA A 1 94 ? -13.620 -9.693 5.478 1.00 97.44 94 ALA A N 1
ATOM 780 C CA . ALA A 1 94 ? -13.131 -8.342 5.756 1.00 97.44 94 ALA A CA 1
ATOM 781 C C . ALA A 1 94 ? -11.599 -8.237 5.638 1.00 97.44 94 ALA A C 1
ATOM 783 O O . ALA A 1 94 ? -11.072 -7.251 5.121 1.00 97.44 94 ALA A O 1
ATOM 784 N N . SER A 1 95 ? -10.873 -9.269 6.076 1.00 95.94 95 SER A N 1
ATOM 785 C CA . SER A 1 95 ? -9.407 -9.316 5.996 1.00 95.94 95 SER A CA 1
ATOM 786 C C . SER A 1 95 ? -8.906 -9.401 4.551 1.00 95.94 95 SER A C 1
ATOM 788 O O . SER A 1 95 ? -7.895 -8.780 4.212 1.00 95.94 95 SER A O 1
ATOM 790 N N . LEU A 1 96 ? -9.611 -10.138 3.682 1.00 96.75 96 LEU A N 1
ATOM 791 C CA . LEU A 1 96 ? -9.289 -10.205 2.253 1.00 96.75 96 LEU A CA 1
ATOM 792 C C . LEU A 1 96 ? -9.486 -8.839 1.584 1.00 96.75 96 LEU A C 1
ATOM 794 O O . LEU A 1 96 ? -8.577 -8.365 0.904 1.00 96.75 96 LEU A O 1
ATOM 798 N N . ILE A 1 97 ? -10.615 -8.177 1.853 1.00 96.50 97 ILE A N 1
ATOM 799 C CA . ILE A 1 97 ? -10.922 -6.837 1.326 1.00 96.50 97 ILE A CA 1
ATOM 800 C C . ILE A 1 97 ? -9.895 -5.806 1.812 1.00 96.50 97 ILE A C 1
ATOM 802 O O . ILE A 1 97 ? -9.402 -4.991 1.029 1.00 96.50 97 ILE A O 1
ATOM 806 N N . LEU A 1 98 ? -9.542 -5.834 3.102 1.00 95.06 98 LEU A N 1
ATOM 807 C CA . LEU A 1 98 ? -8.504 -4.971 3.668 1.00 95.06 98 LEU A CA 1
ATOM 808 C C . LEU A 1 98 ? -7.173 -5.158 2.933 1.00 95.06 98 LEU A C 1
ATOM 810 O O . LEU A 1 98 ? -6.571 -4.179 2.495 1.00 95.06 98 LEU A O 1
ATOM 814 N N . THR A 1 99 ? -6.745 -6.410 2.762 1.00 90.94 99 THR A N 1
ATOM 815 C CA . THR A 1 99 ? -5.483 -6.747 2.092 1.00 90.94 99 THR A CA 1
ATOM 816 C C . THR A 1 99 ? -5.457 -6.231 0.655 1.00 90.94 99 THR A C 1
ATOM 818 O O . THR A 1 99 ? -4.478 -5.610 0.243 1.00 90.94 99 THR A O 1
ATOM 821 N N . GLU A 1 100 ? -6.538 -6.430 -0.101 1.00 89.81 100 GLU A N 1
ATOM 822 C CA . GLU A 1 100 ? -6.659 -5.926 -1.471 1.00 89.81 100 GLU A CA 1
ATOM 823 C C . GLU A 1 100 ? -6.523 -4.397 -1.517 1.00 89.81 100 GLU A C 1
ATOM 825 O O . GLU A 1 100 ? -5.697 -3.865 -2.261 1.00 89.81 100 GLU A O 1
ATOM 830 N N . ARG A 1 101 ? -7.230 -3.681 -0.636 1.00 88.81 101 ARG A N 1
ATOM 831 C CA . ARG A 1 101 ? -7.165 -2.212 -0.545 1.00 88.81 101 ARG A CA 1
ATOM 832 C C . ARG A 1 101 ? -5.788 -1.693 -0.128 1.00 88.81 101 ARG A C 1
ATOM 834 O O . ARG A 1 101 ? -5.368 -0.630 -0.594 1.00 88.81 101 ARG A O 1
ATOM 841 N N . MET A 1 102 ? -5.080 -2.407 0.748 1.00 83.56 102 MET A N 1
ATOM 842 C CA . MET A 1 102 ? -3.702 -2.072 1.121 1.00 83.56 102 MET A CA 1
ATOM 843 C C . MET A 1 102 ? -2.762 -2.233 -0.080 1.00 83.56 102 MET A C 1
ATOM 845 O O . MET A 1 102 ? -1.990 -1.320 -0.370 1.00 83.56 102 MET A O 1
ATOM 849 N N . ILE A 1 103 ? -2.887 -3.329 -0.838 1.00 80.06 103 ILE A N 1
ATOM 850 C CA . ILE A 1 103 ? -2.097 -3.580 -2.054 1.00 80.06 103 ILE A CA 1
ATOM 851 C C . ILE A 1 103 ? -2.363 -2.512 -3.120 1.00 80.06 103 ILE A C 1
ATOM 853 O O . ILE A 1 103 ? -1.420 -1.985 -3.710 1.00 80.06 103 ILE A O 1
ATOM 857 N N . GLU A 1 104 ? -3.623 -2.149 -3.363 1.00 76.38 104 GLU A N 1
ATOM 858 C CA . GLU A 1 104 ? -3.976 -1.109 -4.336 1.00 76.38 104 GLU A CA 1
ATOM 859 C C . GLU A 1 104 ? -3.377 0.262 -3.987 1.00 76.38 104 GLU A C 1
ATOM 861 O O . GLU A 1 104 ? -3.012 1.028 -4.886 1.00 76.38 104 GLU A O 1
ATOM 866 N N . LYS A 1 105 ? -3.256 0.573 -2.690 1.00 67.50 105 LYS A N 1
ATOM 867 C CA . LYS A 1 105 ? -2.710 1.844 -2.199 1.00 67.50 105 LYS A CA 1
ATOM 868 C C . LYS A 1 105 ? -1.179 1.866 -2.173 1.00 67.50 105 LYS A C 1
ATOM 870 O O . LYS A 1 105 ? -0.607 2.875 -2.582 1.00 67.50 105 LYS A O 1
ATOM 875 N N . GLU A 1 106 ? -0.536 0.787 -1.721 1.00 61.28 106 GLU A N 1
ATOM 876 C CA . GLU A 1 106 ? 0.931 0.620 -1.699 1.00 61.28 106 GLU A CA 1
ATOM 877 C C . GLU A 1 106 ? 1.510 0.460 -3.106 1.00 61.28 106 GLU A C 1
ATOM 879 O O . GLU A 1 106 ? 2.589 0.960 -3.421 1.00 61.28 106 GLU A O 1
ATOM 884 N N . HIS A 1 107 ? 0.729 -0.073 -4.046 1.00 52.00 107 HIS A N 1
ATOM 885 C CA . HIS A 1 107 ? 0.918 0.202 -5.467 1.00 52.00 107 HIS A CA 1
ATOM 886 C C . HIS A 1 107 ? 0.498 1.630 -5.823 1.00 52.00 107 HIS A C 1
ATOM 888 O O . HIS A 1 107 ? -0.168 1.870 -6.836 1.00 52.00 107 HIS A O 1
ATOM 894 N N . GLY A 1 108 ? 0.937 2.598 -5.016 1.00 55.50 108 GLY A N 1
ATOM 895 C CA . GLY A 1 108 ? 0.814 4.017 -5.249 1.00 55.50 108 GLY A CA 1
ATOM 896 C C . GLY A 1 108 ? 1.375 4.281 -6.628 1.00 55.50 108 GLY A C 1
ATOM 897 O O . GLY A 1 108 ? 2.586 4.325 -6.841 1.00 55.50 108 GLY A O 1
ATOM 898 N N . ARG A 1 109 ? 0.465 4.406 -7.599 1.00 57.38 109 ARG A N 1
ATOM 899 C CA . ARG A 1 109 ? 0.762 4.376 -9.034 1.00 57.38 109 ARG A CA 1
ATOM 900 C C . ARG A 1 109 ? 1.900 5.329 -9.406 1.00 57.38 109 ARG A C 1
ATOM 902 O O . ARG A 1 109 ? 2.540 5.133 -10.423 1.00 57.38 109 ARG A O 1
ATOM 909 N N . ARG A 1 110 ? 2.160 6.367 -8.604 1.00 56.75 110 ARG A N 1
ATOM 910 C CA . ARG A 1 110 ? 3.231 7.343 -8.808 1.00 56.75 110 ARG A CA 1
ATOM 911 C C . ARG A 1 110 ? 4.633 6.747 -8.703 1.00 56.75 110 ARG A C 1
ATOM 913 O O . ARG A 1 110 ? 5.391 6.964 -9.637 1.00 56.75 110 ARG A O 1
ATOM 920 N N . GLU A 1 111 ? 4.971 6.009 -7.652 1.00 62.50 111 GLU A N 1
ATOM 921 C CA . GLU A 1 111 ? 6.333 5.474 -7.495 1.00 62.50 111 GLU A CA 1
ATOM 922 C C . GLU A 1 111 ? 6.618 4.412 -8.549 1.00 62.50 111 GLU A C 1
ATOM 924 O O . GLU A 1 111 ? 7.590 4.530 -9.289 1.00 62.50 111 GLU A O 1
ATOM 929 N N . ARG A 1 112 ? 5.682 3.475 -8.748 1.00 71.06 112 ARG A N 1
ATOM 930 C CA . ARG A 1 112 ? 5.779 2.486 -9.829 1.00 71.06 112 ARG A CA 1
ATOM 931 C C . ARG A 1 112 ? 5.876 3.146 -11.210 1.00 71.06 112 ARG A C 1
ATOM 933 O O . ARG A 1 112 ? 6.694 2.714 -12.012 1.00 71.06 112 ARG A O 1
ATOM 940 N N . ARG A 1 113 ? 5.104 4.206 -11.500 1.00 75.00 113 ARG A N 1
ATOM 941 C CA . ARG A 1 113 ? 5.226 4.969 -12.765 1.00 75.00 113 ARG A CA 1
ATOM 942 C C . ARG A 1 113 ? 6.583 5.659 -12.904 1.00 75.00 113 ARG A C 1
ATOM 944 O O . ARG A 1 113 ? 7.127 5.654 -14.000 1.00 75.00 113 ARG A O 1
ATOM 951 N N . ILE A 1 114 ? 7.122 6.238 -11.828 1.00 78.44 114 ILE A N 1
ATOM 952 C CA . ILE A 1 114 ? 8.447 6.875 -11.840 1.00 78.44 114 ILE A CA 1
ATOM 953 C C . ILE A 1 114 ? 9.525 5.824 -12.111 1.00 78.44 114 ILE A C 1
ATOM 955 O O . ILE A 1 114 ? 10.347 6.027 -12.996 1.00 78.44 114 ILE A O 1
ATOM 959 N N . SER A 1 115 ? 9.486 4.677 -11.429 1.00 80.69 115 SER A N 1
ATOM 960 C CA . SER A 1 115 ? 10.418 3.577 -11.689 1.00 80.69 115 SER A CA 1
ATOM 961 C C . SER A 1 115 ? 10.317 3.084 -13.130 1.00 80.69 115 SER A C 1
ATOM 963 O O . SER A 1 115 ? 11.338 2.909 -13.780 1.00 80.69 115 SER A O 1
ATOM 965 N N . GLN A 1 116 ? 9.102 2.919 -13.666 1.00 85.81 116 GLN A N 1
ATOM 966 C CA . GLN A 1 116 ? 8.912 2.531 -15.067 1.00 85.81 116 GLN A CA 1
ATOM 967 C C . GLN A 1 116 ? 9.469 3.571 -16.047 1.00 85.81 116 GLN A C 1
ATOM 969 O O . GLN A 1 116 ? 10.083 3.186 -17.037 1.00 85.81 116 GLN A O 1
ATOM 974 N N . ALA A 1 117 ? 9.323 4.869 -15.766 1.00 87.38 117 ALA A N 1
ATOM 975 C CA . ALA A 1 117 ? 9.935 5.918 -16.579 1.00 87.38 117 ALA A CA 1
ATOM 976 C C . ALA A 1 117 ? 11.471 5.851 -16.533 1.00 87.38 117 ALA A C 1
ATOM 978 O O . ALA A 1 117 ? 12.111 5.909 -17.578 1.00 87.38 117 ALA A O 1
ATOM 979 N N . ILE A 1 118 ? 12.060 5.657 -15.347 1.00 86.94 118 ILE A N 1
ATOM 980 C CA . ILE A 1 118 ? 13.514 5.497 -15.182 1.00 86.94 118 ILE A CA 1
ATOM 981 C C . ILE A 1 118 ? 14.018 4.281 -15.967 1.00 86.94 118 ILE A C 1
ATOM 983 O O . ILE A 1 118 ? 14.980 4.406 -16.721 1.00 86.94 118 ILE A O 1
ATOM 987 N N . TYR A 1 119 ? 13.355 3.127 -15.833 1.00 93.25 119 TYR A N 1
ATOM 988 C CA . TYR A 1 119 ? 13.725 1.918 -16.573 1.00 93.25 119 TYR A CA 1
ATOM 989 C C . TYR A 1 119 ? 13.589 2.106 -18.083 1.00 93.25 119 TYR A C 1
ATOM 991 O O . TYR A 1 119 ? 14.487 1.721 -18.820 1.00 93.25 119 TYR A O 1
ATOM 999 N N . SER A 1 120 ? 12.526 2.772 -18.540 1.00 92.69 120 SER A N 1
ATOM 1000 C CA . SER A 1 120 ? 12.332 3.051 -19.968 1.00 92.69 120 SER A CA 1
ATOM 1001 C C . SER A 1 120 ? 13.455 3.925 -20.531 1.00 92.69 120 SER A C 1
ATOM 1003 O O . SER A 1 120 ? 13.95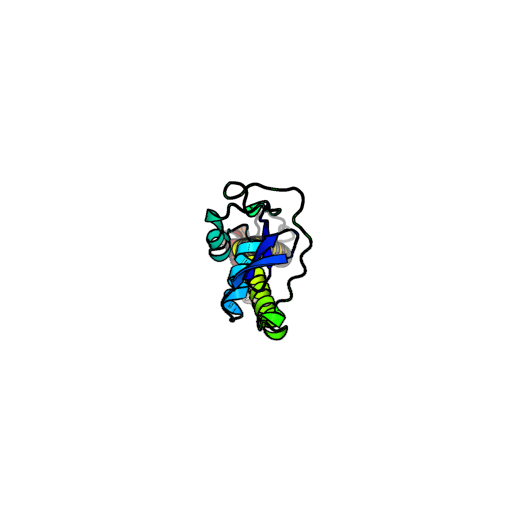3 3.651 -21.617 1.00 92.69 120 SER A O 1
ATOM 1005 N N . ILE A 1 121 ? 13.895 4.949 -19.789 1.00 90.62 121 ILE A N 1
ATOM 1006 C CA . ILE A 1 121 ? 15.026 5.798 -20.193 1.00 90.62 121 ILE A CA 1
ATOM 1007 C C . ILE A 1 121 ? 16.324 4.979 -20.263 1.00 90.62 121 ILE A C 1
ATOM 1009 O O . ILE A 1 121 ? 17.080 5.111 -21.224 1.00 90.62 121 ILE A O 1
ATOM 1013 N N . ASP A 1 122 ? 16.588 4.113 -19.282 1.00 91.69 122 ASP A N 1
ATOM 1014 C CA . ASP A 1 122 ? 17.777 3.249 -19.285 1.00 91.69 122 AS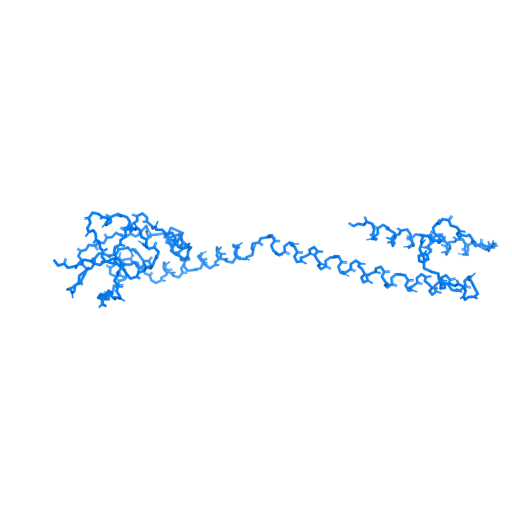P A CA 1
ATOM 1015 C C . ASP A 1 122 ? 17.772 2.258 -20.466 1.00 91.69 122 ASP A C 1
ATOM 1017 O O . ASP A 1 122 ? 18.784 2.082 -21.150 1.00 91.69 122 ASP A O 1
ATOM 1021 N N . ASP A 1 123 ? 16.615 1.670 -20.771 1.00 93.62 123 ASP A N 1
ATOM 1022 C CA . ASP A 1 123 ? 16.442 0.773 -21.915 1.00 93.62 123 ASP A CA 1
ATOM 1023 C C . ASP A 1 123 ? 16.620 1.506 -23.255 1.00 93.62 123 ASP A C 1
ATOM 1025 O O . ASP A 1 123 ? 17.253 0.972 -24.175 1.00 93.62 123 ASP A O 1
ATOM 1029 N N . LEU A 1 124 ? 16.146 2.753 -23.364 1.00 93.94 124 LEU A N 1
ATOM 1030 C CA . LEU A 1 124 ? 16.399 3.609 -24.526 1.00 93.94 124 LEU A CA 1
ATOM 1031 C C . LEU A 1 124 ? 17.894 3.886 -24.704 1.00 93.94 124 LEU A C 1
ATOM 1033 O O . LEU A 1 124 ? 18.417 3.712 -25.806 1.00 93.94 124 LEU A O 1
ATOM 1037 N N . LEU A 1 125 ? 18.608 4.244 -23.633 1.00 90.25 125 LEU A N 1
ATOM 1038 C CA . LEU A 1 125 ? 20.053 4.494 -23.679 1.00 90.25 125 LEU A CA 1
ATOM 1039 C C . LEU A 1 125 ? 20.836 3.249 -24.113 1.00 90.25 125 LEU A C 1
ATOM 1041 O O . LEU A 1 125 ? 21.714 3.333 -24.975 1.00 90.25 125 LEU A O 1
ATOM 1045 N N . LYS A 1 126 ? 20.501 2.079 -23.560 1.00 94.31 126 LYS A N 1
ATOM 1046 C CA . LYS A 1 126 ? 21.100 0.797 -23.965 1.00 94.31 126 LYS A CA 1
ATOM 1047 C C . LYS A 1 126 ? 20.844 0.501 -25.439 1.00 94.31 126 LYS A C 1
ATOM 1049 O O . LYS A 1 126 ? 21.774 0.144 -26.160 1.00 94.31 126 LYS A O 1
ATOM 1054 N N . THR A 1 127 ? 19.609 0.699 -25.894 1.00 93.88 127 THR A N 1
ATOM 1055 C CA . THR A 1 127 ? 19.220 0.478 -27.292 1.00 93.88 127 THR A CA 1
ATOM 1056 C C . THR A 1 127 ? 19.983 1.412 -28.231 1.00 93.88 127 THR A C 1
ATOM 1058 O O . THR A 1 127 ? 20.563 0.951 -29.211 1.00 93.88 127 THR A O 1
ATOM 1061 N N . ILE A 1 128 ? 20.071 2.706 -27.902 1.00 91.19 128 ILE A N 1
ATOM 1062 C CA . ILE A 1 128 ? 20.852 3.700 -28.652 1.00 91.19 128 ILE A CA 1
ATOM 1063 C C . ILE A 1 128 ? 22.319 3.275 -28.769 1.00 91.19 128 ILE A C 1
ATOM 1065 O O . ILE A 1 128 ? 22.907 3.399 -29.843 1.00 91.19 128 ILE A O 1
ATOM 1069 N N . ASN A 1 129 ? 22.921 2.764 -27.694 1.00 90.62 129 ASN A N 1
ATOM 1070 C CA . ASN A 1 129 ? 24.315 2.321 -27.716 1.00 90.62 129 ASN A CA 1
ATOM 1071 C C . ASN A 1 129 ? 24.520 1.125 -28.652 1.00 90.62 129 ASN A C 1
ATOM 1073 O O . ASN A 1 129 ? 25.398 1.176 -29.512 1.00 90.62 129 ASN A O 1
ATOM 1077 N N . VAL A 1 130 ? 23.673 0.097 -28.547 1.00 93.31 130 VAL A N 1
ATOM 1078 C CA . VAL A 1 130 ? 23.738 -1.076 -29.433 1.00 93.31 130 VAL A CA 1
ATOM 1079 C C . VAL A 1 130 ? 23.557 -0.659 -30.892 1.00 93.31 130 VAL A C 1
ATOM 1081 O O . VAL A 1 130 ? 24.347 -1.056 -31.748 1.00 93.31 130 VAL A O 1
ATOM 1084 N N . LEU A 1 131 ? 22.561 0.181 -31.188 1.00 90.88 131 LEU A N 1
ATOM 1085 C CA . LEU A 1 131 ? 22.313 0.666 -32.546 1.00 90.88 131 LEU A CA 1
ATOM 1086 C C . LEU A 1 131 ? 23.484 1.494 -33.084 1.00 90.88 131 LEU A C 1
ATOM 1088 O O . LEU A 1 131 ? 23.870 1.311 -34.236 1.00 90.88 131 LEU A O 1
ATOM 1092 N N . ASN A 1 132 ? 24.093 2.351 -32.259 1.00 88.62 132 ASN A N 1
ATOM 1093 C CA . ASN A 1 132 ? 25.291 3.089 -32.651 1.00 88.62 132 ASN A CA 1
ATOM 1094 C C . ASN A 1 132 ? 26.429 2.141 -33.030 1.00 88.62 132 ASN A C 1
ATOM 1096 O O . ASN A 1 132 ? 27.029 2.329 -34.082 1.00 88.62 132 ASN A O 1
ATOM 1100 N N . GLU A 1 133 ? 26.717 1.113 -32.226 1.00 89.00 133 GLU A N 1
ATOM 1101 C CA . GLU A 1 133 ? 27.751 0.121 -32.554 1.00 89.00 133 GLU A CA 1
ATOM 1102 C C . GLU A 1 133 ? 27.470 -0.589 -33.881 1.00 89.00 133 GLU A C 1
ATOM 1104 O O . GLU A 1 133 ? 28.371 -0.711 -34.711 1.00 89.00 133 GLU A O 1
ATOM 1109 N N . ARG A 1 134 ? 26.216 -0.992 -34.124 1.00 90.19 134 ARG A N 1
ATOM 1110 C CA . ARG A 1 134 ? 25.825 -1.608 -35.401 1.00 90.19 134 ARG A CA 1
ATOM 1111 C C . ARG A 1 134 ? 26.017 -0.644 -36.578 1.00 90.19 134 ARG A C 1
ATOM 1113 O O . ARG A 1 134 ? 26.559 -1.043 -37.605 1.00 90.19 134 ARG A O 1
ATOM 1120 N N . VAL A 1 135 ? 25.632 0.626 -36.422 1.00 88.81 135 VAL A N 1
ATOM 1121 C CA . VAL A 1 135 ? 25.832 1.672 -37.439 1.00 88.81 135 VAL A CA 1
ATOM 1122 C C . VAL A 1 135 ? 27.319 1.942 -37.676 1.00 88.81 135 VAL A C 1
ATOM 1124 O O . VAL A 1 135 ? 27.720 2.091 -38.826 1.00 88.81 135 VAL A O 1
ATOM 1127 N N . TYR A 1 136 ? 28.156 1.961 -36.632 1.00 85.94 136 TYR A N 1
ATOM 1128 C CA . TYR A 1 136 ? 29.611 2.100 -36.769 1.00 85.94 136 TYR A CA 1
ATOM 1129 C C . TYR A 1 136 ? 30.217 0.965 -37.590 1.00 85.94 136 TYR A C 1
ATOM 1131 O O . TYR A 1 136 ? 31.033 1.229 -38.471 1.00 85.94 136 TYR A O 1
ATOM 1139 N N . GLU A 1 137 ? 29.845 -0.279 -37.288 1.00 86.25 137 GLU A N 1
ATOM 1140 C CA . GLU A 1 137 ? 30.336 -1.450 -38.012 1.00 86.25 137 GLU A CA 1
ATOM 1141 C C . GLU A 1 137 ? 29.888 -1.421 -39.475 1.00 86.25 137 GLU A C 1
ATOM 1143 O O . GLU A 1 137 ? 30.722 -1.564 -40.368 1.00 86.25 137 GLU A O 1
ATOM 1148 N N . TRP A 1 138 ? 28.604 -1.158 -39.733 1.00 88.38 138 TRP A N 1
ATOM 1149 C CA . TRP A 1 138 ? 28.064 -1.154 -41.092 1.00 88.38 138 TRP A CA 1
ATOM 1150 C C . TRP A 1 138 ? 28.608 0.012 -41.934 1.00 88.38 138 TRP A C 1
ATOM 1152 O O . TRP A 1 138 ? 29.128 -0.199 -43.026 1.00 88.38 138 TRP A O 1
ATOM 1162 N N . TYR A 1 139 ? 28.635 1.232 -41.395 1.00 83.88 139 TYR A N 1
ATOM 1163 C CA . TYR A 1 139 ? 29.306 2.368 -42.040 1.00 83.88 139 TYR A CA 1
ATOM 1164 C C . TYR A 1 139 ? 30.820 2.133 -42.232 1.00 83.88 139 TYR A C 1
ATOM 1166 O O . TYR A 1 139 ? 31.454 2.702 -43.127 1.00 83.88 139 TYR A O 1
ATOM 1174 N N . GLY A 1 140 ? 31.431 1.289 -41.397 1.00 81.88 140 GLY A N 1
ATOM 1175 C CA . GLY A 1 140 ? 32.833 0.894 -41.493 1.00 81.88 140 GLY A CA 1
ATOM 1176 C C . GLY A 1 140 ? 33.207 0.291 -42.848 1.00 81.88 140 GLY A C 1
ATOM 1177 O O . GLY A 1 140 ? 34.295 0.596 -43.342 1.00 81.88 140 GLY A O 1
ATOM 1178 N N . TYR A 1 141 ? 32.300 -0.465 -43.479 1.00 82.62 141 TYR A N 1
ATOM 1179 C CA . TYR A 1 141 ? 32.517 -1.058 -44.807 1.00 82.62 141 TYR A CA 1
ATOM 1180 C C . TYR A 1 141 ? 32.714 -0.007 -45.904 1.00 82.62 141 TYR A C 1
ATOM 1182 O O . TYR A 1 141 ? 33.479 -0.230 -46.838 1.00 82.62 141 TYR A O 1
ATOM 1190 N N . PHE A 1 142 ? 32.092 1.164 -45.756 1.00 78.12 142 PHE A N 1
ATOM 1191 C CA . PHE A 1 142 ? 32.103 2.222 -46.769 1.00 78.12 142 PHE A CA 1
ATOM 1192 C C . PHE A 1 142 ? 33.101 3.351 -46.485 1.00 78.12 142 PHE A C 1
ATOM 1194 O O . PHE A 1 142 ? 33.283 4.242 -47.312 1.00 78.12 142 PHE A O 1
ATOM 1201 N N . SER A 1 143 ? 33.737 3.364 -45.309 1.00 69.50 143 SER A N 1
ATOM 1202 C CA . SER A 1 143 ? 34.502 4.524 -44.822 1.00 69.50 143 SER A CA 1
ATOM 1203 C C . SER A 1 143 ? 35.988 4.276 -44.572 1.00 69.50 143 SER A C 1
ATOM 1205 O O . SER A 1 143 ? 36.648 5.120 -43.958 1.00 69.50 143 SER A O 1
ATOM 1207 N N . GLU A 1 144 ? 36.521 3.138 -45.030 1.00 66.12 144 GLU A N 1
ATOM 1208 C CA . GLU A 1 144 ? 37.938 2.757 -44.890 1.00 66.12 144 GLU A CA 1
ATOM 1209 C C . GLU A 1 144 ? 38.458 2.935 -43.446 1.00 66.12 144 GLU A C 1
ATOM 1211 O O . GLU A 1 144 ? 39.552 3.444 -43.199 1.00 66.12 144 GLU A O 1
ATOM 1216 N N . GLY A 1 145 ? 37.636 2.584 -42.450 1.00 58.09 145 GLY A N 1
ATOM 1217 C CA . GLY A 1 145 ? 38.009 2.669 -41.034 1.00 58.09 145 GLY A CA 1
ATOM 1218 C C . GLY A 1 145 ? 37.931 4.067 -40.399 1.00 58.09 145 GLY A C 1
ATOM 1219 O O . GLY A 1 145 ? 38.244 4.211 -39.215 1.00 58.09 145 GLY A O 1
ATOM 1220 N N . LYS A 1 146 ? 37.446 5.099 -41.108 1.00 58.59 146 LYS A N 1
ATOM 1221 C CA . LYS A 1 146 ? 37.219 6.456 -40.552 1.00 58.59 146 LYS A CA 1
ATOM 1222 C C . LYS A 1 146 ? 35.902 6.591 -39.772 1.00 58.59 146 LYS A C 1
ATOM 1224 O O . LYS A 1 146 ? 35.499 7.700 -39.416 1.00 58.59 146 LYS A O 1
ATOM 1229 N N . ALA A 1 147 ? 35.241 5.470 -39.486 1.00 60.62 147 ALA A N 1
ATOM 1230 C CA . ALA A 1 147 ? 33.935 5.405 -38.842 1.00 60.62 147 ALA A CA 1
ATOM 1231 C C . ALA A 1 147 ? 33.901 5.972 -37.419 1.00 60.62 147 ALA A C 1
ATOM 1233 O O . ALA A 1 147 ? 32.858 6.467 -37.012 1.00 60.62 147 ALA A O 1
ATOM 1234 N N . LYS A 1 148 ? 35.011 5.950 -36.662 1.00 63.62 148 LYS A N 1
ATOM 1235 C CA . LYS A 1 148 ? 35.060 6.413 -35.260 1.00 63.62 148 LYS A CA 1
ATOM 1236 C C . LYS A 1 148 ? 34.935 7.938 -35.143 1.00 63.62 148 LYS A C 1
ATOM 1238 O O . LYS A 1 148 ? 35.899 8.653 -34.886 1.00 63.62 148 LYS A O 1
ATOM 1243 N N . ARG A 1 149 ? 33.713 8.436 -35.310 1.00 68.81 149 ARG A N 1
ATOM 1244 C CA . ARG A 1 149 ? 33.321 9.836 -35.154 1.00 68.81 149 ARG A CA 1
ATOM 1245 C C . ARG A 1 149 ? 32.284 9.951 -34.045 1.00 68.81 149 ARG A C 1
ATOM 1247 O O . ARG A 1 149 ? 31.300 9.223 -34.067 1.00 68.81 149 ARG A O 1
ATOM 1254 N N . LYS A 1 150 ? 32.461 10.886 -33.108 1.00 68.94 150 LYS A N 1
ATOM 1255 C CA .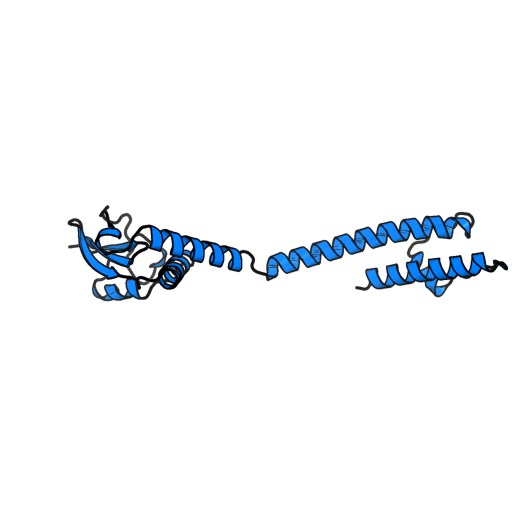 LYS A 1 150 ? 31.413 11.239 -32.136 1.00 68.94 150 LYS A CA 1
ATOM 1256 C C . LYS A 1 150 ? 30.172 11.724 -32.899 1.00 68.94 150 LYS A C 1
ATOM 1258 O O . LYS A 1 150 ? 30.323 12.560 -33.785 1.00 68.94 150 LYS A O 1
ATOM 1263 N N . ASN A 1 151 ? 28.987 11.216 -32.554 1.00 79.38 151 ASN A N 1
ATOM 1264 C CA . ASN A 1 151 ? 27.722 11.518 -33.240 1.00 79.38 151 ASN A CA 1
ATOM 1265 C C . ASN A 1 151 ? 27.692 11.048 -34.709 1.00 79.38 151 ASN A C 1
ATOM 1267 O O . ASN A 1 151 ? 27.407 11.824 -35.622 1.00 79.38 151 ASN A O 1
ATOM 1271 N N . LEU A 1 152 ? 28.019 9.772 -34.947 1.00 82.56 152 LEU A N 1
ATOM 1272 C CA . LEU A 1 152 ? 28.000 9.195 -36.295 1.00 82.56 152 LEU A CA 1
ATOM 1273 C C . LEU A 1 152 ? 26.600 9.236 -36.925 1.00 82.56 152 LEU A C 1
ATOM 1275 O O . LEU A 1 152 ? 26.496 9.557 -38.103 1.00 82.56 152 LEU A O 1
ATOM 1279 N N . ALA A 1 153 ? 25.544 8.992 -36.143 1.00 84.44 153 ALA A N 1
ATOM 1280 C CA . ALA A 1 153 ? 24.164 9.085 -36.618 1.00 84.44 153 ALA A CA 1
ATOM 1281 C C . ALA A 1 153 ? 23.860 10.465 -37.237 1.00 84.44 153 ALA A C 1
ATOM 1283 O O . ALA A 1 153 ? 23.473 10.548 -38.398 1.00 84.44 153 ALA A O 1
ATOM 1284 N N . ASP A 1 154 ? 24.162 11.560 -36.525 1.00 85.00 154 ASP A N 1
ATOM 1285 C CA . ASP A 1 154 ? 23.961 12.923 -37.040 1.00 85.00 154 ASP A CA 1
ATOM 1286 C C . ASP A 1 154 ? 24.762 13.182 -38.331 1.00 85.00 154 ASP A C 1
ATOM 1288 O O . ASP A 1 154 ? 24.295 13.880 -39.233 1.00 85.00 154 ASP A O 1
ATOM 1292 N N . PHE A 1 155 ? 25.968 12.614 -38.441 1.00 84.00 155 PHE A N 1
ATOM 1293 C CA . PHE A 1 155 ? 26.797 12.721 -39.642 1.00 84.00 155 PHE A CA 1
ATOM 1294 C C . PHE A 1 155 ? 26.204 11.959 -40.833 1.00 84.00 155 PHE A C 1
ATOM 1296 O O . PHE A 1 155 ? 26.147 12.519 -41.927 1.00 84.00 155 PHE A O 1
ATOM 1303 N N . ILE A 1 156 ? 25.754 10.720 -40.618 1.00 84.88 156 ILE A N 1
ATOM 1304 C CA . ILE A 1 156 ? 25.150 9.874 -41.654 1.00 84.88 156 ILE A CA 1
ATOM 1305 C C . ILE A 1 156 ? 23.889 10.534 -42.214 1.00 84.88 156 ILE A C 1
ATOM 1307 O O . ILE A 1 156 ? 23.736 10.618 -43.429 1.00 84.88 156 ILE A O 1
ATOM 1311 N N . THR A 1 157 ? 23.034 11.076 -41.345 1.00 84.69 157 THR A N 1
ATOM 1312 C CA . THR A 1 157 ? 21.782 11.720 -41.762 1.00 84.69 157 THR A CA 1
ATOM 1313 C C . THR A 1 157 ? 22.014 13.003 -42.570 1.00 84.69 157 THR A C 1
ATOM 1315 O O . THR A 1 157 ? 21.316 13.232 -43.552 1.00 84.69 157 THR A O 1
ATOM 1318 N N . HIS A 1 158 ? 22.989 13.845 -42.198 1.00 82.50 158 HIS A N 1
ATOM 1319 C CA . HIS A 1 158 ? 23.094 15.209 -42.751 1.00 82.50 158 HIS A CA 1
ATOM 1320 C C . HIS A 1 158 ? 24.244 15.445 -43.734 1.00 82.50 158 HIS A C 1
ATOM 1322 O O . HIS A 1 158 ? 24.250 16.466 -44.420 1.00 82.50 158 HIS A O 1
ATOM 1328 N N . LYS A 1 159 ? 25.284 14.605 -43.725 1.00 79.00 159 LYS A N 1
ATOM 1329 C CA . LYS A 1 159 ? 26.556 14.910 -44.406 1.00 79.00 159 LYS A CA 1
ATOM 1330 C C . LYS A 1 159 ? 27.136 13.763 -45.215 1.00 79.00 159 LYS A C 1
ATOM 1332 O O . LYS A 1 159 ? 28.064 14.007 -45.981 1.00 79.00 159 LYS A O 1
ATOM 1337 N N . TRP A 1 160 ? 26.673 12.537 -45.003 1.00 80.25 160 TRP A N 1
ATOM 1338 C CA . TRP A 1 160 ? 27.196 11.386 -45.719 1.00 80.25 160 TRP A CA 1
ATOM 1339 C C . TRP A 1 160 ? 26.360 11.070 -46.957 1.00 80.25 160 TRP A C 1
ATOM 1341 O O . TRP A 1 160 ? 25.130 11.029 -46.902 1.00 80.25 160 TRP A O 1
ATOM 1351 N N . GLU A 1 161 ? 27.070 10.820 -48.049 1.00 71.19 161 GLU A N 1
ATOM 1352 C CA . GLU A 1 161 ? 26.560 10.280 -49.304 1.00 71.19 161 GLU A CA 1
ATOM 1353 C C . GLU A 1 161 ? 27.594 9.262 -49.791 1.00 71.19 161 GLU A C 1
ATOM 1355 O O . GLU A 1 161 ? 28.804 9.535 -49.746 1.00 71.19 161 GLU A O 1
ATOM 1360 N N . ILE A 1 162 ? 27.148 8.079 -50.210 1.00 72.44 162 ILE A N 1
ATOM 1361 C CA . ILE A 1 162 ? 28.032 7.092 -50.819 1.00 72.44 162 ILE A CA 1
ATOM 1362 C C . ILE A 1 162 ? 28.229 7.445 -52.298 1.00 72.44 162 ILE A C 1
ATOM 1364 O O . ILE A 1 162 ? 27.298 7.810 -53.009 1.00 72.44 162 ILE A O 1
ATOM 1368 N N . ALA A 1 163 ? 29.461 7.333 -52.798 1.00 59.91 163 ALA A N 1
ATOM 1369 C CA . ALA A 1 163 ? 29.7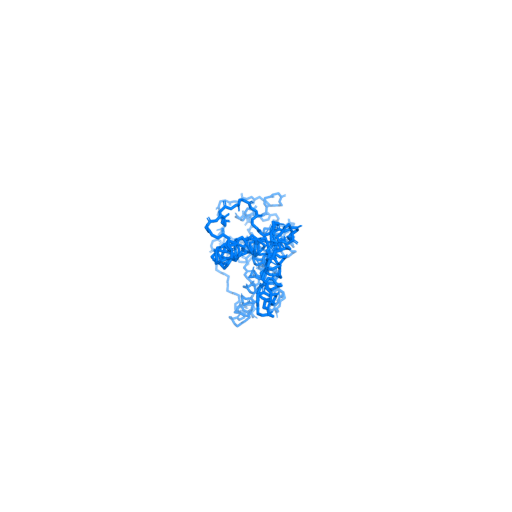58 7.562 -54.217 1.00 59.91 163 ALA A CA 1
ATOM 1370 C C . ALA A 1 163 ? 29.461 6.330 -55.108 1.00 59.91 163 ALA A C 1
ATOM 1372 O O . ALA A 1 163 ? 29.800 6.332 -56.296 1.00 59.91 163 ALA A O 1
ATOM 1373 N N . GLY A 1 164 ? 28.876 5.274 -54.528 1.00 61.22 164 GLY A N 1
ATOM 1374 C CA . GLY A 1 164 ? 28.553 4.007 -55.181 1.00 61.22 164 GLY A CA 1
ATOM 1375 C C . GLY A 1 164 ? 27.576 4.183 -56.344 1.00 61.22 164 GLY A C 1
ATOM 1376 O O . GLY A 1 164 ? 26.643 4.989 -56.295 1.00 61.22 164 GLY A O 1
ATOM 1377 N N . LYS A 1 165 ? 27.822 3.464 -57.443 1.00 57.16 165 LYS A N 1
ATOM 1378 C CA . LYS A 1 165 ? 26.999 3.539 -58.664 1.00 57.16 165 LYS A CA 1
ATOM 1379 C C . LYS A 1 165 ? 25.984 2.400 -58.767 1.00 57.16 165 LYS A C 1
ATOM 1381 O O . LYS A 1 165 ? 25.150 2.446 -59.670 1.00 57.16 165 LYS A O 1
ATOM 1386 N N . GLU A 1 166 ? 26.062 1.412 -57.879 1.00 68.94 166 GLU A N 1
ATOM 1387 C CA . GLU A 1 166 ? 25.187 0.242 -57.868 1.00 68.94 166 GLU A CA 1
ATOM 1388 C C . GLU A 1 166 ? 23.894 0.524 -57.087 1.00 68.94 166 GLU A C 1
ATOM 1390 O O . GLU A 1 166 ? 23.844 1.389 -56.214 1.00 68.94 166 GLU A O 1
ATOM 1395 N N . GLU A 1 167 ? 22.815 -0.173 -57.445 1.00 69.19 167 GLU A N 1
ATOM 1396 C CA . GLU A 1 167 ? 21.496 0.008 -56.820 1.00 69.19 167 GLU A CA 1
ATOM 1397 C C . GLU A 1 167 ? 21.504 -0.422 -55.345 1.00 69.19 167 GLU A C 1
ATOM 1399 O O . GLU A 1 167 ? 20.929 0.266 -54.503 1.00 69.19 167 GLU A O 1
ATOM 1404 N N . LEU A 1 168 ? 22.250 -1.487 -55.032 1.00 66.94 168 LEU A N 1
ATOM 1405 C CA . LEU A 1 168 ? 22.418 -2.016 -53.679 1.00 66.94 168 LEU A CA 1
ATOM 1406 C C . LEU A 1 168 ? 23.075 -0.995 -52.734 1.00 66.94 168 LEU A C 1
ATOM 1408 O O . LEU A 1 168 ? 22.556 -0.749 -51.649 1.00 66.94 168 LEU A O 1
ATOM 1412 N N . ASP A 1 169 ? 24.140 -0.321 -53.180 1.00 75.81 169 ASP A N 1
ATOM 1413 C CA . ASP A 1 169 ? 24.849 0.699 -52.391 1.00 75.81 169 ASP A CA 1
ATOM 1414 C C . ASP A 1 169 ? 23.913 1.836 -51.939 1.00 75.81 169 ASP A C 1
ATOM 1416 O O . ASP A 1 169 ? 24.031 2.366 -50.831 1.00 75.81 169 ASP A O 1
ATOM 1420 N N . ARG A 1 170 ? 22.957 2.221 -52.798 1.00 77.31 170 ARG A N 1
ATOM 1421 C CA . ARG A 1 170 ? 21.982 3.284 -52.503 1.00 77.31 170 ARG A CA 1
ATOM 1422 C C . ARG A 1 170 ? 20.925 2.834 -51.497 1.00 77.31 170 ARG A C 1
ATOM 1424 O O . ARG A 1 170 ? 20.512 3.631 -50.655 1.00 77.31 170 ARG A O 1
ATOM 1431 N N . GLU A 1 171 ? 20.486 1.580 -51.578 1.00 82.38 171 GLU A N 1
ATOM 1432 C CA . GLU A 1 171 ? 19.538 0.995 -50.624 1.00 82.38 171 GLU A CA 1
ATOM 1433 C C . GLU A 1 171 ? 20.171 0.838 -49.231 1.00 82.38 171 GLU A C 1
ATOM 1435 O O . GLU A 1 171 ? 19.549 1.162 -48.211 1.00 82.38 171 GLU A O 1
ATOM 1440 N N . GLU A 1 172 ? 21.437 0.418 -49.176 1.00 84.44 172 GLU A N 1
ATOM 1441 C CA . GLU A 1 172 ? 22.207 0.342 -47.934 1.00 84.44 172 GLU A CA 1
ATOM 1442 C C . GLU A 1 172 ? 22.432 1.728 -47.316 1.00 84.44 172 GLU A C 1
ATOM 1444 O O . GLU A 1 172 ? 22.248 1.899 -46.107 1.00 84.44 172 GLU A O 1
ATOM 1449 N N . GLU A 1 173 ? 22.746 2.746 -48.129 1.00 84.88 173 GLU A N 1
ATOM 1450 C CA . GLU A 1 173 ? 22.830 4.135 -47.664 1.00 84.88 173 GLU A CA 1
ATOM 1451 C C . GLU A 1 173 ? 21.507 4.597 -47.038 1.00 84.88 173 GLU A C 1
ATOM 1453 O O . GLU A 1 173 ? 21.496 5.150 -45.933 1.00 84.88 173 GLU A O 1
ATOM 1458 N N . GLN A 1 174 ? 20.383 4.365 -47.722 1.00 86.12 174 GLN A N 1
ATOM 1459 C CA . GLN A 1 174 ? 19.066 4.761 -47.230 1.00 86.12 174 GLN A CA 1
ATOM 1460 C C . GLN A 1 174 ? 18.708 4.043 -45.921 1.00 86.12 174 GLN A C 1
ATOM 1462 O O . GLN A 1 174 ? 18.171 4.662 -44.999 1.00 86.12 174 GLN A O 1
ATOM 1467 N N . SER A 1 175 ? 19.053 2.762 -45.805 1.00 90.06 175 SER A N 1
ATOM 1468 C CA . SER A 1 175 ? 18.844 1.968 -44.591 1.00 90.06 175 SER A CA 1
ATOM 1469 C C . SER A 1 175 ? 19.683 2.480 -43.416 1.00 90.06 175 SER A C 1
ATOM 1471 O O . SER A 1 175 ? 19.164 2.658 -42.309 1.00 90.06 175 SER A O 1
ATOM 1473 N N . LEU A 1 176 ? 20.961 2.799 -43.652 1.00 88.75 176 LEU A N 1
ATOM 1474 C CA . LEU A 1 176 ? 21.846 3.409 -42.657 1.00 88.75 176 LEU A CA 1
ATOM 1475 C C . LEU A 1 176 ? 21.334 4.777 -42.196 1.00 88.75 176 LEU A C 1
ATOM 1477 O O . LEU A 1 176 ? 21.332 5.057 -40.993 1.00 88.75 176 LEU A O 1
ATOM 1481 N N . LYS A 1 177 ? 20.851 5.609 -43.127 1.00 90.00 177 LYS A N 1
ATOM 1482 C CA . LYS A 1 177 ? 20.202 6.891 -42.813 1.00 90.00 177 LYS A CA 1
ATOM 1483 C C . LYS A 1 177 ? 18.944 6.695 -41.970 1.00 90.00 177 LYS A C 1
ATOM 1485 O O . LYS A 1 177 ? 18.789 7.386 -40.967 1.00 90.00 177 LYS A O 1
ATOM 1490 N N . GLY A 1 178 ? 18.109 5.708 -42.293 1.00 91.19 178 GLY A N 1
ATOM 1491 C CA . GLY A 1 178 ? 16.909 5.385 -41.518 1.00 91.19 178 GLY A CA 1
ATOM 1492 C C . GLY A 1 178 ? 17.211 4.984 -40.070 1.00 91.19 178 GLY A C 1
ATOM 1493 O O . GLY A 1 178 ? 16.576 5.486 -39.140 1.00 91.19 178 GLY A O 1
ATOM 1494 N N . ILE A 1 179 ? 18.216 4.130 -39.848 1.00 91.06 179 ILE A N 1
ATOM 1495 C CA . ILE A 1 179 ? 18.627 3.737 -38.488 1.00 91.06 179 ILE A CA 1
ATOM 1496 C C . ILE A 1 179 ? 19.241 4.929 -37.743 1.00 91.06 179 ILE A C 1
ATOM 1498 O O . ILE A 1 179 ? 18.932 5.145 -36.571 1.00 91.06 179 ILE A O 1
ATOM 1502 N N . ALA A 1 180 ? 20.070 5.734 -38.412 1.00 90.69 180 ALA A N 1
ATOM 1503 C CA . ALA A 1 180 ? 20.650 6.941 -37.830 1.00 90.69 180 ALA A CA 1
ATOM 1504 C C . ALA A 1 180 ? 19.573 7.951 -37.390 1.00 90.69 180 ALA A C 1
ATOM 1506 O O . ALA A 1 180 ? 19.633 8.473 -36.277 1.00 90.69 180 ALA A O 1
ATOM 1507 N N . GLU A 1 181 ? 18.545 8.171 -38.209 1.00 91.81 181 GLU A N 1
ATOM 1508 C CA . GLU A 1 181 ? 17.398 9.011 -37.855 1.00 91.81 181 GLU A CA 1
ATOM 1509 C C . GLU A 1 181 ? 16.611 8.457 -36.664 1.00 91.81 181 GLU A C 1
ATOM 1511 O O . GLU A 1 181 ? 16.189 9.222 -35.795 1.00 91.81 181 GLU A O 1
ATOM 1516 N N . ALA A 1 182 ? 16.422 7.136 -36.594 1.00 90.69 182 ALA A N 1
ATOM 1517 C CA . ALA A 1 182 ? 15.775 6.499 -35.452 1.00 90.69 182 ALA A CA 1
ATOM 1518 C C . ALA A 1 182 ? 16.579 6.719 -34.161 1.00 90.69 182 ALA A C 1
ATOM 1520 O O . ALA A 1 182 ? 16.001 7.096 -33.146 1.00 90.69 182 ALA A O 1
ATOM 1521 N N . ILE A 1 183 ? 17.908 6.573 -34.204 1.00 90.94 183 ILE A N 1
ATOM 1522 C CA . ILE A 1 183 ? 18.791 6.851 -33.059 1.00 90.94 183 ILE A CA 1
ATOM 1523 C C . ILE A 1 183 ? 18.638 8.301 -32.580 1.00 90.94 183 ILE A C 1
ATOM 1525 O O . ILE A 1 183 ? 18.533 8.534 -31.377 1.00 90.94 183 ILE A O 1
ATOM 1529 N N . ILE A 1 184 ? 18.604 9.270 -33.502 1.00 89.50 184 ILE A N 1
ATOM 1530 C CA . ILE A 1 184 ? 18.430 10.694 -33.168 1.00 89.50 184 ILE A CA 1
ATOM 1531 C C . ILE A 1 184 ? 17.076 10.919 -32.488 1.00 89.50 184 ILE A C 1
ATOM 1533 O O . ILE A 1 184 ? 17.019 11.520 -31.421 1.00 89.50 184 ILE A O 1
ATOM 1537 N N . LYS A 1 185 ? 15.995 10.363 -33.048 1.00 89.50 185 LYS A N 1
ATOM 1538 C CA . LYS A 1 185 ? 14.652 10.470 -32.460 1.00 89.50 185 LYS A CA 1
ATOM 1539 C C . LYS A 1 185 ? 14.566 9.849 -31.066 1.00 89.50 185 LYS A C 1
ATOM 1541 O O . LYS A 1 185 ? 13.914 10.421 -30.206 1.00 89.50 185 LYS A O 1
ATOM 1546 N N . LEU A 1 186 ? 15.212 8.702 -30.840 1.00 87.94 186 LEU A N 1
ATOM 1547 C CA . LEU A 1 186 ? 15.234 8.045 -29.528 1.00 87.94 186 LEU A CA 1
ATOM 1548 C C . LEU A 1 186 ? 16.066 8.819 -28.497 1.00 87.94 186 LEU A C 1
ATOM 1550 O O . LEU A 1 186 ? 15.761 8.757 -27.313 1.00 87.94 186 LEU A O 1
ATOM 1554 N N . ARG A 1 187 ? 17.114 9.530 -28.930 1.00 84.19 187 ARG A N 1
ATOM 1555 C CA . ARG A 1 187 ? 17.931 10.390 -28.059 1.00 84.19 187 ARG A CA 1
ATOM 1556 C C . ARG A 1 187 ? 17.164 11.623 -27.582 1.00 84.19 187 ARG A C 1
ATOM 1558 O O . ARG A 1 187 ? 17.416 12.092 -26.476 1.00 84.19 187 ARG A O 1
ATOM 1565 N N . ASP A 1 188 ? 16.289 12.148 -28.433 1.00 83.38 188 ASP A N 1
ATOM 1566 C CA . ASP A 1 188 ? 15.570 13.402 -28.203 1.00 83.38 188 ASP A CA 1
ATOM 1567 C C . ASP A 1 188 ? 14.170 13.188 -27.569 1.00 83.38 188 ASP A C 1
ATOM 1569 O O . ASP A 1 188 ? 13.444 14.163 -27.358 1.00 83.38 188 ASP A O 1
ATOM 1573 N N . ALA A 1 189 ? 13.792 11.932 -27.285 1.00 72.75 189 ALA A N 1
ATOM 1574 C CA . ALA A 1 189 ? 12.533 11.515 -26.650 1.00 72.75 189 ALA A CA 1
ATOM 1575 C C . ALA A 1 189 ? 12.628 11.483 -25.116 1.00 72.75 189 ALA A C 1
ATOM 1577 O O . ALA A 1 189 ? 11.620 11.856 -24.470 1.00 72.75 189 ALA A O 1
#